Protein AF-A0A661FFA9-F1 (afdb_monomer_lite)

Secondary structure (DSSP, 8-state):
-HHHHHHHHHHHHHGGGSPP------EEEETTTTEEEE--SSHHHHHHHHHHHHTTSTT-------BSS-HHHHHHHHHHT-S-TTEEEEEEEEEEESS-TT-EEEEESS-TTSHHHHHHHHTTEEEEEEEEEETTTEEEEEETT--EEEEEETT--S-------HHHHHHHHHHHHHHHHHHHHHHHHHHTTSB-

Sequence (196 aa):
REKRRMKAETRDELLPKAMLKSDKIWGYVDLKEKVIGVDAAQSTAAERFIRRLSSPFDGLKIRPLQYKQPVHELLTRIFLGDAPDQFALGRECRMQDAADGGSIVRWSNFDLSDSTIRNHVAGGMHLTHLAIEYDNVMGCVLDENGVISKLRFLGMDDDSEEDNDPLARMDAEFVLISGTLRKFLGDTKKLLGGFA

Structure (mmCIF, N/CA/C/O backbone):
data_AF-A0A661FFA9-F1
#
_entry.id   AF-A0A661FFA9-F1
#
loop_
_atom_site.group_PDB
_atom_site.id
_atom_site.type_symbol
_atom_site.label_atom_id
_atom_site.label_alt_id
_atom_site.label_comp_id
_atom_site.label_asym_id
_atom_site.label_entity_id
_atom_site.label_seq_id
_atom_site.pdbx_PDB_ins_code
_atom_site.Cartn_x
_atom_site.Cartn_y
_atom_site.Cartn_z
_atom_site.occupancy
_atom_site.B_iso_or_equiv
_atom_site.auth_seq_id
_atom_site.auth_comp_id
_atom_site.auth_asym_id
_atom_site.auth_atom_id
_atom_site.pdbx_PDB_model_num
ATOM 1 N N . ARG A 1 1 ? -8.652 2.280 45.218 1.00 75.81 1 ARG A N 1
ATOM 2 C CA . ARG A 1 1 ? -10.111 2.388 44.943 1.00 75.81 1 ARG A CA 1
ATOM 3 C C . ARG A 1 1 ? -10.531 3.848 44.800 1.00 75.81 1 ARG A C 1
ATOM 5 O O . ARG A 1 1 ? -11.114 4.188 43.783 1.00 75.81 1 ARG A O 1
ATOM 12 N N . GLU A 1 2 ? -10.115 4.713 45.718 1.00 81.19 2 GLU A N 1
ATOM 13 C CA . GLU A 1 2 ? -10.367 6.162 45.696 1.00 81.19 2 GLU A CA 1
ATOM 14 C C . GLU A 1 2 ? -9.928 6.872 44.399 1.00 81.19 2 GLU A C 1
ATOM 16 O O . GLU A 1 2 ? -10.736 7.534 43.760 1.00 81.19 2 GLU A O 1
ATOM 21 N N . LYS A 1 3 ? -8.713 6.600 43.896 1.00 86.06 3 LYS A N 1
ATOM 22 C CA . LYS A 1 3 ? -8.235 7.118 42.594 1.00 86.06 3 LYS A CA 1
ATOM 23 C C . LYS A 1 3 ? -9.137 6.759 41.401 1.00 86.06 3 LYS A C 1
ATOM 25 O O . LYS A 1 3 ? -9.240 7.529 40.454 1.00 86.06 3 LYS A O 1
ATOM 30 N N . ARG A 1 4 ? -9.780 5.582 41.420 1.00 88.38 4 ARG A N 1
ATOM 31 C CA . ARG A 1 4 ? -10.707 5.170 40.348 1.00 88.38 4 ARG A CA 1
ATOM 32 C C . ARG A 1 4 ? -12.038 5.912 40.450 1.00 88.38 4 ARG A C 1
ATOM 34 O O . ARG A 1 4 ? -12.580 6.261 39.411 1.00 88.38 4 ARG A O 1
ATOM 41 N N . ARG A 1 5 ? -12.519 6.165 41.674 1.00 91.19 5 ARG A N 1
ATOM 42 C CA . ARG A 1 5 ? -13.729 6.957 41.925 1.00 91.19 5 ARG A CA 1
ATOM 43 C C . ARG A 1 5 ? -13.542 8.398 41.449 1.00 91.19 5 ARG A C 1
ATOM 45 O O . ARG A 1 5 ? -14.302 8.829 40.598 1.00 91.19 5 ARG A O 1
ATOM 52 N N . MET A 1 6 ? -12.453 9.052 41.866 1.00 89.81 6 MET A N 1
ATOM 53 C CA . MET A 1 6 ? -12.134 10.418 41.426 1.00 89.81 6 MET A CA 1
ATOM 54 C C . MET A 1 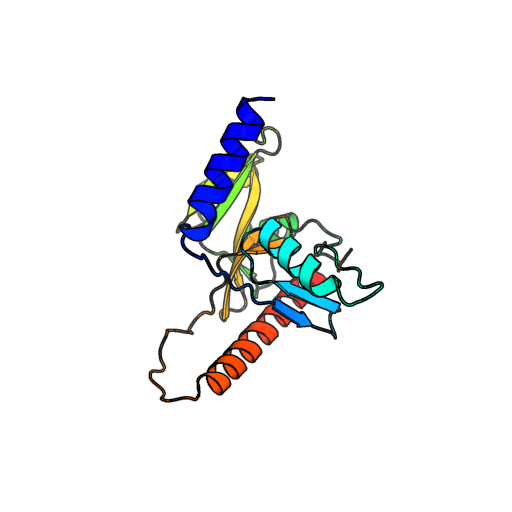6 ? -12.040 10.519 39.898 1.00 89.81 6 MET A C 1
ATOM 56 O O . MET A 1 6 ? -12.605 11.418 39.297 1.00 89.81 6 MET A O 1
ATOM 60 N N . LYS A 1 7 ? -11.397 9.546 39.234 1.00 91.06 7 LYS A N 1
ATOM 61 C CA . LYS A 1 7 ? -11.326 9.525 37.764 1.00 91.06 7 LYS A CA 1
ATOM 62 C C . LYS A 1 7 ? -12.705 9.389 37.098 1.00 91.06 7 LYS A C 1
ATOM 64 O O . LYS A 1 7 ? -12.891 9.930 36.013 1.00 91.06 7 LYS A O 1
ATOM 69 N N . ALA A 1 8 ? -13.632 8.641 37.698 1.00 92.44 8 ALA A N 1
ATOM 70 C CA . ALA A 1 8 ? -14.985 8.480 37.169 1.00 92.44 8 ALA A CA 1
ATOM 71 C C . ALA A 1 8 ? -15.809 9.764 37.350 1.00 92.44 8 ALA A C 1
ATOM 73 O O . ALA A 1 8 ? -16.393 10.227 36.379 1.00 92.44 8 ALA A O 1
ATOM 74 N N . GLU A 1 9 ? -15.757 10.377 38.536 1.00 94.00 9 GLU A N 1
ATOM 75 C CA . GLU A 1 9 ? -16.412 11.660 38.836 1.00 94.00 9 GLU A CA 1
ATOM 76 C C . GLU A 1 9 ? -15.918 12.763 37.887 1.00 94.00 9 GLU A C 1
ATOM 78 O O . GLU A 1 9 ? -16.714 13.381 37.186 1.00 94.00 9 GLU A O 1
ATOM 83 N N . THR A 1 10 ? -14.596 12.919 37.738 1.00 92.81 10 THR A N 1
ATOM 84 C CA . THR A 1 10 ? -14.021 13.887 36.791 1.00 92.81 10 THR A CA 1
ATOM 85 C C . THR A 1 10 ? -14.415 13.592 35.342 1.00 92.81 10 THR A C 1
ATOM 87 O O . THR A 1 10 ? -14.634 14.514 34.561 1.00 92.81 10 THR A O 1
ATOM 90 N N . ARG A 1 11 ? -14.514 12.317 34.941 1.00 92.38 11 ARG A N 1
ATOM 91 C CA . ARG A 1 11 ? -14.975 11.963 33.590 1.00 92.38 11 ARG A CA 1
ATOM 92 C C . ARG A 1 11 ? -16.420 12.405 33.382 1.00 92.38 11 ARG A C 1
ATOM 94 O O . ARG A 1 11 ? -16.704 12.991 32.345 1.00 92.38 11 ARG A O 1
ATOM 101 N N . ASP A 1 12 ? -17.305 12.117 34.328 1.00 94.81 12 ASP A N 1
ATOM 102 C CA . ASP A 1 12 ? -18.734 12.405 34.195 1.00 94.81 12 ASP A CA 1
ATOM 103 C C . ASP A 1 12 ? -19.003 13.924 34.213 1.00 94.81 12 ASP A C 1
ATOM 105 O O . ASP A 1 12 ? -19.866 14.402 33.481 1.00 94.81 12 ASP A O 1
ATOM 109 N N . GLU A 1 13 ? -18.188 14.700 34.938 1.00 94.44 13 GLU A N 1
ATOM 110 C CA . GLU A 1 13 ? -18.210 16.171 34.911 1.00 94.44 13 GLU A CA 1
ATOM 111 C C . GLU A 1 13 ? -17.684 16.781 33.599 1.00 94.44 13 GLU A C 1
ATOM 113 O O . GLU A 1 13 ? -18.183 17.819 33.148 1.00 94.44 13 GLU A O 1
ATOM 118 N N . LEU A 1 14 ? -16.651 16.178 32.995 1.00 94.62 14 LEU A N 1
ATOM 119 C CA . LEU A 1 14 ? -15.989 16.717 31.800 1.00 94.62 14 LEU A CA 1
ATOM 120 C C . LEU A 1 14 ? -16.599 16.224 30.483 1.00 94.62 14 LEU A C 1
ATOM 122 O O . LEU A 1 14 ? -16.549 16.953 29.496 1.00 94.62 14 LEU A O 1
ATOM 126 N N . LEU A 1 15 ? -17.189 15.025 30.446 1.00 92.12 15 LEU A N 1
ATOM 127 C CA . LEU A 1 15 ? -17.773 14.431 29.239 1.00 92.12 15 LEU A CA 1
ATOM 128 C C . LEU A 1 15 ? -18.805 15.333 28.530 1.00 92.12 15 LEU A C 1
ATOM 130 O O . LEU A 1 15 ? -18.672 15.494 27.319 1.00 92.12 15 LEU A O 1
ATOM 134 N N . PRO A 1 16 ? -19.782 15.970 29.211 1.00 92.94 16 PRO A N 1
ATOM 135 C CA . PRO A 1 16 ? -20.739 16.856 28.538 1.00 92.94 16 PRO A CA 1
ATOM 136 C C . PRO A 1 16 ? -20.113 18.163 28.025 1.00 92.94 16 PRO A C 1
ATOM 138 O O . PRO A 1 16 ? -20.709 18.836 27.190 1.00 92.94 16 PRO A O 1
ATOM 141 N N . LYS A 1 17 ? -18.922 18.535 28.514 1.00 93.75 17 LYS A N 1
ATOM 142 C CA . LYS A 1 17 ? -18.171 19.729 28.085 1.00 93.75 17 LYS A CA 1
ATOM 143 C C . LYS A 1 17 ? -17.152 19.415 26.987 1.00 93.75 17 LYS A C 1
ATOM 145 O O . LYS A 1 17 ? -16.522 20.328 26.457 1.00 93.75 17 LYS A O 1
ATOM 150 N N . ALA A 1 18 ? -16.941 18.136 26.679 1.00 92.81 18 ALA A N 1
ATOM 151 C CA . ALA A 1 18 ? -15.973 17.715 25.685 1.00 92.81 18 ALA A CA 1
ATOM 152 C C . ALA A 1 18 ? -16.472 18.060 24.278 1.00 92.81 18 ALA A C 1
ATOM 154 O O . ALA A 1 18 ? -17.618 17.791 23.920 1.00 92.81 18 ALA A O 1
ATOM 155 N N . MET A 1 19 ? -15.590 18.630 23.460 1.00 92.44 19 MET A N 1
ATOM 156 C CA . MET A 1 19 ? -15.898 18.884 22.057 1.00 92.44 19 MET A CA 1
ATOM 157 C C . MET A 1 19 ? -16.041 17.562 21.300 1.00 92.44 19 MET A C 1
ATOM 159 O O . MET A 1 19 ? -15.241 16.638 21.471 1.00 92.44 19 MET A O 1
ATOM 163 N N . LEU A 1 20 ? -17.047 17.487 20.429 1.00 91.31 20 LEU A N 1
ATOM 164 C CA . LEU A 1 20 ? -17.232 16.344 19.546 1.00 91.31 20 LEU A CA 1
ATOM 165 C C . LEU A 1 20 ? -16.167 16.363 18.446 1.00 91.31 20 LEU A C 1
ATOM 167 O O . LEU A 1 20 ? -15.988 17.362 17.753 1.00 91.31 20 LEU A O 1
ATOM 171 N N . LYS A 1 21 ? -15.494 15.227 18.257 1.00 88.25 21 LYS A N 1
ATOM 172 C CA . LYS A 1 21 ? -14.654 14.964 17.089 1.00 88.25 21 LYS A CA 1
ATOM 173 C C . LYS A 1 21 ? -15.363 13.931 16.222 1.00 88.25 21 LYS A C 1
ATOM 175 O O . LYS A 1 21 ? -15.510 12.787 16.643 1.00 88.25 21 LYS A O 1
ATOM 180 N N . SER A 1 22 ? -15.795 14.342 15.034 1.00 88.31 22 SER A N 1
ATOM 181 C CA . SER A 1 22 ? -16.307 13.422 14.018 1.00 88.31 22 SER A CA 1
ATOM 182 C C . SER A 1 22 ? -15.169 12.996 13.101 1.00 88.31 22 SER A C 1
ATOM 184 O O . SER A 1 22 ? -14.344 13.820 12.710 1.00 88.31 22 SER A O 1
ATOM 186 N N . ASP A 1 23 ? -15.134 11.719 12.745 1.00 86.62 23 ASP A N 1
ATOM 187 C CA . ASP A 1 23 ? -14.269 11.190 11.703 1.00 86.62 23 ASP A CA 1
ATOM 188 C C . ASP A 1 23 ? -15.097 10.432 10.662 1.00 86.62 23 ASP A C 1
ATOM 190 O O . ASP A 1 23 ? -16.177 9.913 10.944 1.00 86.62 23 ASP A O 1
ATOM 194 N N . LYS A 1 24 ? -14.609 10.423 9.423 1.00 90.44 24 LYS A N 1
ATOM 195 C CA . LYS A 1 24 ? -15.202 9.684 8.312 1.00 90.44 24 LYS A CA 1
ATOM 196 C C . LYS A 1 24 ? -14.112 8.810 7.713 1.00 90.44 24 LYS A C 1
ATOM 198 O O . LYS A 1 24 ? -13.009 9.288 7.481 1.00 90.44 24 LYS A O 1
ATOM 203 N N . ILE A 1 25 ? -14.423 7.536 7.514 1.00 93.19 25 ILE A N 1
ATOM 204 C CA . ILE A 1 25 ? -13.559 6.579 6.823 1.00 93.19 25 ILE A CA 1
ATOM 205 C C . ILE A 1 25 ? -14.350 6.090 5.624 1.00 93.19 25 ILE A C 1
ATOM 207 O O . ILE A 1 25 ? -15.463 5.582 5.791 1.00 93.19 25 ILE A O 1
ATOM 211 N N . TRP A 1 26 ? -13.786 6.264 4.437 1.00 92.81 26 TRP A N 1
ATOM 212 C CA . TRP A 1 26 ? -14.360 5.727 3.217 1.00 92.81 26 TRP A CA 1
ATOM 213 C C . TRP A 1 26 ? -13.884 4.298 2.992 1.00 92.81 26 TRP A C 1
ATOM 215 O O . TRP A 1 26 ? -12.829 3.874 3.463 1.00 92.81 26 TRP A O 1
ATOM 225 N N . GLY A 1 27 ? -14.678 3.538 2.257 1.00 93.81 27 GLY A N 1
ATOM 226 C CA . GLY A 1 27 ? -14.285 2.222 1.803 1.00 93.81 27 GLY A CA 1
ATOM 227 C C . GLY A 1 27 ? -15.131 1.809 0.617 1.00 93.81 27 GLY A C 1
ATOM 228 O O . GLY A 1 27 ? -16.248 2.295 0.442 1.00 93.81 27 GLY A O 1
ATOM 229 N N . TYR A 1 28 ? -14.588 0.915 -0.194 1.00 93.88 28 TYR A N 1
ATOM 230 C CA . TYR A 1 28 ? -15.277 0.368 -1.350 1.00 93.88 28 TYR A CA 1
ATOM 231 C C . TYR A 1 28 ? -15.076 -1.137 -1.417 1.00 93.88 28 TYR A C 1
ATOM 233 O O . TYR A 1 28 ? -14.064 -1.667 -0.959 1.00 93.88 28 TYR A O 1
ATOM 241 N N . VAL A 1 29 ? -16.049 -1.828 -2.000 1.00 93.38 29 VAL A N 1
ATOM 242 C CA . VAL A 1 29 ? -16.006 -3.278 -2.168 1.00 93.38 29 VAL A CA 1
ATOM 243 C C . VAL A 1 29 ? -15.927 -3.595 -3.648 1.00 93.38 29 VAL A C 1
ATOM 245 O O . VAL A 1 29 ? -16.798 -3.213 -4.427 1.00 93.38 29 VAL A O 1
ATOM 248 N N . ASP A 1 30 ? -14.901 -4.346 -4.022 1.00 93.88 30 ASP A N 1
ATOM 249 C CA . ASP A 1 30 ? -14.824 -4.984 -5.321 1.00 93.88 30 ASP A CA 1
ATOM 250 C C . ASP A 1 30 ? -15.287 -6.436 -5.191 1.00 93.88 30 ASP A C 1
ATOM 252 O O . ASP A 1 30 ? -14.538 -7.322 -4.773 1.00 93.88 30 ASP A O 1
ATOM 256 N N . LEU A 1 31 ? -16.543 -6.689 -5.556 1.00 90.88 31 LEU A N 1
ATOM 257 C CA . LEU A 1 31 ? -17.135 -8.025 -5.486 1.00 90.88 31 LEU A CA 1
ATOM 258 C C . LEU A 1 31 ? -16.476 -9.020 -6.448 1.00 90.88 31 LEU A C 1
ATOM 260 O O . LEU A 1 31 ? -16.449 -10.217 -6.159 1.00 90.88 31 LEU A O 1
ATOM 264 N N . LYS A 1 32 ? -15.943 -8.542 -7.579 1.00 89.81 32 LYS A N 1
ATOM 265 C CA . LYS A 1 32 ? -15.321 -9.400 -8.592 1.00 89.81 32 LYS A CA 1
ATOM 266 C C . LYS A 1 32 ? -13.980 -9.925 -8.094 1.00 89.81 32 LYS A C 1
ATOM 268 O O . LYS A 1 32 ? -13.716 -11.120 -8.193 1.00 89.81 32 LYS A O 1
ATOM 273 N N . GLU A 1 33 ? -13.172 -9.044 -7.514 1.00 89.19 33 GLU A N 1
ATOM 274 C CA . GLU A 1 33 ? -11.877 -9.411 -6.931 1.00 89.19 33 GLU A CA 1
ATOM 275 C C . GLU A 1 33 ? -11.984 -9.917 -5.482 1.00 89.19 33 GLU A C 1
ATOM 277 O O . GLU A 1 33 ? -11.013 -10.456 -4.953 1.00 89.19 33 GLU A O 1
ATOM 282 N N . LYS A 1 34 ? -13.166 -9.802 -4.856 1.00 92.44 34 LYS A N 1
ATOM 283 C CA . LYS A 1 34 ? -13.433 -10.135 -3.445 1.00 92.44 34 LYS A CA 1
ATOM 284 C C . LYS A 1 34 ? -12.512 -9.390 -2.479 1.00 92.44 34 LYS A C 1
ATOM 286 O O . LYS A 1 34 ? -12.050 -9.951 -1.486 1.00 92.44 34 LYS A O 1
ATOM 291 N N . VAL A 1 35 ? -12.258 -8.120 -2.773 1.00 94.19 35 VAL A N 1
ATOM 292 C CA . VAL A 1 35 ? -11.420 -7.244 -1.953 1.00 94.19 35 VAL A CA 1
ATOM 293 C C . VAL A 1 35 ? -12.212 -6.045 -1.466 1.00 94.19 35 VAL A C 1
ATOM 295 O O . VAL A 1 35 ? -13.176 -5.606 -2.093 1.00 94.19 35 VAL A O 1
ATOM 298 N N . ILE A 1 36 ? -11.783 -5.517 -0.326 1.00 94.81 36 ILE A N 1
ATOM 299 C CA . ILE A 1 36 ? -12.296 -4.278 0.235 1.00 94.81 36 ILE A CA 1
ATOM 300 C C . ILE A 1 36 ? -11.150 -3.277 0.335 1.00 94.81 36 ILE A C 1
ATOM 302 O O . ILE A 1 36 ? -10.121 -3.563 0.946 1.00 94.81 36 ILE A O 1
ATOM 306 N N . GLY A 1 37 ? -11.325 -2.116 -0.287 1.00 94.56 37 GLY A N 1
ATOM 307 C CA . GLY A 1 37 ? -10.460 -0.964 -0.079 1.00 94.56 37 GLY A CA 1
ATOM 308 C C . GLY A 1 37 ? -10.980 -0.157 1.102 1.00 94.56 37 GLY A C 1
ATOM 309 O O . GLY A 1 37 ? -12.176 0.124 1.172 1.00 94.56 37 GLY A O 1
ATOM 310 N N . VAL A 1 38 ? -10.101 0.209 2.030 1.00 95.50 38 VAL A N 1
ATOM 311 C CA . VAL A 1 38 ? -10.435 1.075 3.166 1.00 95.50 38 VAL A CA 1
ATOM 312 C C . VAL A 1 38 ? -9.487 2.262 3.144 1.00 95.50 38 VAL A C 1
ATOM 314 O O . VAL A 1 38 ? -8.274 2.081 3.218 1.00 95.50 38 VAL A O 1
ATOM 317 N N . ASP A 1 39 ? -10.045 3.463 3.043 1.00 93.81 39 ASP A N 1
ATOM 318 C CA . ASP A 1 39 ? -9.295 4.715 3.055 1.00 93.81 39 ASP A CA 1
ATOM 319 C C . ASP A 1 39 ? -8.897 5.063 4.493 1.00 93.81 39 ASP A C 1
ATOM 321 O O . ASP A 1 39 ? -9.564 5.811 5.214 1.00 93.81 39 ASP A O 1
ATOM 325 N N . ALA A 1 40 ? -7.841 4.402 4.959 1.00 91.62 40 ALA A N 1
ATOM 326 C CA . ALA A 1 40 ? -7.316 4.566 6.298 1.00 91.62 40 ALA A CA 1
ATOM 327 C C . ALA A 1 40 ? -5.790 4.470 6.291 1.00 91.62 40 ALA A C 1
ATOM 329 O O . ALA A 1 40 ? -5.215 3.432 5.982 1.00 91.62 40 ALA A O 1
ATOM 330 N N . ALA A 1 41 ? -5.132 5.533 6.752 1.00 76.81 41 ALA A N 1
ATOM 331 C CA . ALA A 1 41 ? -3.676 5.570 6.891 1.00 76.81 41 ALA A CA 1
ATOM 332 C C . ALA A 1 41 ? -3.136 4.696 8.041 1.00 76.81 41 ALA A C 1
ATOM 334 O O . ALA A 1 41 ? -1.925 4.570 8.195 1.00 76.81 41 ALA A O 1
ATOM 335 N N . GLN A 1 42 ? -4.004 4.160 8.906 1.00 86.31 42 GLN A N 1
ATOM 336 C CA . GLN A 1 42 ? -3.632 3.390 10.097 1.00 86.31 42 GLN A CA 1
ATOM 337 C C . GLN A 1 42 ? -4.466 2.112 10.185 1.00 86.31 42 GLN A C 1
ATOM 339 O O . GLN A 1 42 ? -5.688 2.147 10.012 1.00 86.31 42 GLN A O 1
ATOM 344 N N . SER A 1 43 ? -3.826 1.000 10.549 1.00 88.88 43 SER A N 1
ATOM 345 C CA . SER A 1 43 ? -4.480 -0.310 10.680 1.00 88.88 43 SER A CA 1
ATOM 346 C C . SER A 1 43 ? -5.642 -0.293 11.673 1.00 88.88 43 SER A C 1
ATOM 348 O O . SER A 1 43 ? -6.707 -0.829 11.388 1.00 88.88 43 SER A O 1
ATOM 350 N N . THR A 1 44 ? -5.496 0.407 12.798 1.00 92.00 44 THR A N 1
ATOM 351 C CA . THR A 1 44 ? -6.540 0.519 13.832 1.00 92.00 44 THR A CA 1
ATOM 352 C C . THR A 1 44 ? -7.820 1.188 13.319 1.00 92.00 44 THR A C 1
ATOM 354 O O . THR A 1 44 ? -8.929 0.813 13.711 1.00 92.00 44 THR A O 1
ATOM 357 N N . ALA A 1 45 ? -7.692 2.163 12.416 1.00 92.06 45 ALA A N 1
ATOM 358 C CA . ALA A 1 45 ? -8.825 2.811 11.767 1.00 92.06 45 ALA A CA 1
ATOM 359 C C . ALA A 1 45 ? -9.508 1.858 10.772 1.00 92.06 45 ALA A C 1
ATOM 361 O O . ALA A 1 45 ? -10.739 1.756 10.780 1.00 92.06 45 ALA A O 1
ATOM 362 N N . ALA A 1 46 ? -8.721 1.102 9.999 1.00 93.25 46 ALA A N 1
ATOM 363 C CA . ALA A 1 46 ? -9.238 0.074 9.101 1.00 93.25 46 ALA A CA 1
ATOM 364 C C . ALA A 1 46 ? -9.967 -1.045 9.867 1.00 93.25 46 ALA A C 1
ATOM 366 O O . ALA A 1 46 ? -11.101 -1.382 9.541 1.00 93.25 46 ALA A O 1
ATOM 367 N N . GLU A 1 47 ? -9.391 -1.558 10.955 1.00 92.94 47 GLU A N 1
ATOM 368 C CA . GLU A 1 47 ? -10.020 -2.560 11.825 1.00 92.94 47 GLU A CA 1
ATOM 369 C C . GLU A 1 47 ? -11.348 -2.067 12.405 1.00 92.94 47 GLU A C 1
ATOM 371 O O . GLU A 1 47 ? -12.338 -2.803 12.438 1.00 92.94 47 GLU A O 1
ATOM 376 N N . ARG A 1 48 ? -11.406 -0.799 12.836 1.00 93.19 48 ARG A N 1
ATOM 377 C CA . ARG A 1 48 ? -12.648 -0.186 13.324 1.00 93.19 48 ARG A CA 1
ATOM 378 C C . ARG A 1 48 ? -13.718 -0.158 12.235 1.00 93.19 48 ARG A C 1
ATOM 380 O O . ARG A 1 48 ? -14.874 -0.459 12.543 1.00 93.19 48 ARG A O 1
ATOM 387 N N . PHE A 1 49 ? -13.343 0.191 11.004 1.00 94.25 49 PHE A N 1
ATOM 388 C CA . PHE A 1 49 ? -14.237 0.180 9.847 1.00 94.25 49 PHE A CA 1
ATOM 389 C C . PHE A 1 49 ? -14.750 -1.239 9.566 1.00 94.25 49 PHE A C 1
ATOM 391 O O . PHE A 1 49 ? -15.959 -1.458 9.566 1.00 94.25 49 PHE A O 1
ATOM 398 N N . ILE A 1 50 ? -13.853 -2.225 9.458 1.00 93.94 50 ILE A N 1
ATOM 399 C CA . ILE A 1 50 ? -14.204 -3.632 9.209 1.00 93.94 50 ILE A CA 1
ATOM 400 C C . ILE A 1 50 ? -15.107 -4.202 10.304 1.00 93.94 50 ILE A C 1
ATOM 402 O O . ILE A 1 50 ? -16.091 -4.877 10.002 1.00 93.94 50 ILE A O 1
ATOM 406 N N . ARG A 1 51 ? -14.831 -3.907 11.579 1.00 92.75 51 ARG A N 1
ATOM 407 C CA . ARG A 1 51 ? -15.664 -4.359 12.703 1.00 92.75 51 ARG A CA 1
ATOM 408 C C . ARG A 1 51 ? -17.085 -3.808 12.618 1.00 92.75 51 ARG A C 1
ATOM 410 O O . ARG A 1 51 ? -18.036 -4.526 12.908 1.00 92.75 51 ARG A O 1
ATOM 417 N N . ARG A 1 52 ? -17.238 -2.533 12.247 1.00 92.62 52 ARG A N 1
ATOM 418 C CA . ARG A 1 52 ? -18.559 -1.916 12.058 1.00 92.62 52 ARG A CA 1
ATOM 419 C C . ARG A 1 52 ? -19.271 -2.498 10.844 1.00 92.62 52 ARG A C 1
ATOM 421 O O . ARG A 1 52 ? -20.442 -2.837 10.964 1.00 92.62 52 ARG A O 1
ATOM 428 N N . LEU A 1 53 ? -18.550 -2.669 9.737 1.00 92.50 53 LEU A N 1
ATOM 429 C CA . LEU A 1 53 ? -19.079 -3.254 8.510 1.00 92.50 53 LEU A CA 1
ATOM 430 C C . LEU A 1 53 ? -19.551 -4.694 8.714 1.00 92.50 53 LEU A C 1
ATOM 432 O O . LEU A 1 53 ? -20.579 -5.059 8.170 1.00 92.50 53 LEU A O 1
ATOM 436 N N . SER A 1 54 ? -18.826 -5.495 9.500 1.00 91.81 54 SER A N 1
ATOM 437 C CA . SER A 1 54 ? -19.118 -6.924 9.688 1.00 91.81 54 SER A CA 1
ATOM 438 C C . SER A 1 54 ? -20.194 -7.198 10.742 1.00 91.81 54 SER A C 1
ATOM 440 O O . SER A 1 54 ? -20.770 -8.275 10.747 1.00 91.81 54 SER A O 1
ATOM 442 N N . SER A 1 55 ? -20.495 -6.238 11.624 1.00 91.88 55 SER A N 1
ATOM 443 C CA . SER A 1 55 ? -21.472 -6.412 12.710 1.00 91.88 55 SER A CA 1
ATOM 444 C C . SER A 1 55 ? -22.877 -6.871 12.276 1.00 91.88 55 SER A C 1
ATOM 446 O O . SER A 1 55 ? -23.472 -7.621 13.045 1.00 91.88 55 SER A O 1
ATOM 448 N N . PRO A 1 56 ? -23.449 -6.423 11.139 1.00 92.81 56 PRO A N 1
ATOM 449 C CA . PRO A 1 56 ? -24.754 -6.900 10.677 1.00 92.81 56 PRO A CA 1
ATOM 450 C C . PRO A 1 56 ? -24.700 -8.186 9.834 1.00 92.81 56 PRO A C 1
ATOM 452 O O . PRO A 1 56 ? -25.758 -8.714 9.502 1.00 92.81 56 PRO A O 1
ATOM 455 N N . PHE A 1 57 ? -23.516 -8.679 9.449 1.00 90.56 57 PHE A N 1
ATOM 456 C CA . PHE A 1 57 ? -23.380 -9.824 8.543 1.00 90.56 57 PHE A CA 1
ATOM 457 C C . PHE A 1 57 ? -22.798 -11.040 9.264 1.00 90.56 57 PHE A C 1
ATOM 459 O O . PHE A 1 57 ? -21.587 -11.135 9.484 1.00 90.56 57 PHE A O 1
ATOM 466 N N . ASP A 1 58 ? -23.651 -12.017 9.559 1.00 87.06 58 ASP A N 1
ATOM 467 C CA . ASP A 1 58 ? -23.202 -13.292 10.110 1.00 87.06 58 ASP A CA 1
ATOM 468 C C . ASP A 1 58 ? -22.306 -14.035 9.105 1.00 87.06 58 ASP A C 1
ATOM 470 O O . ASP A 1 58 ? -22.673 -14.283 7.957 1.00 87.06 58 ASP A O 1
ATOM 474 N N . GLY A 1 59 ? -21.096 -14.394 9.541 1.00 84.44 59 GLY A N 1
ATOM 475 C CA . GLY A 1 59 ? -20.149 -15.187 8.749 1.00 84.44 59 GLY A CA 1
ATOM 476 C C . GLY A 1 59 ? -19.255 -14.403 7.780 1.00 84.44 59 GLY A C 1
ATOM 477 O O . GLY A 1 59 ? -18.402 -15.019 7.136 1.00 84.44 59 GLY A O 1
ATOM 478 N N . LEU A 1 60 ? -19.372 -13.071 7.699 1.00 89.44 60 LEU A N 1
ATOM 479 C CA . LEU A 1 60 ? -18.460 -12.256 6.893 1.00 89.44 60 LEU A CA 1
ATOM 480 C C . LEU A 1 60 ? -17.051 -12.263 7.508 1.00 89.44 60 LEU A C 1
ATOM 482 O O . LEU A 1 60 ? -16.814 -11.709 8.580 1.00 89.44 60 LEU A O 1
ATOM 486 N N . LYS A 1 61 ? -16.099 -12.897 6.815 1.00 89.25 61 LYS A N 1
ATOM 487 C CA . LYS A 1 61 ? -14.688 -12.951 7.218 1.00 89.25 61 LYS A CA 1
ATOM 488 C C . LYS A 1 61 ? -13.854 -12.076 6.298 1.00 89.25 61 LYS A C 1
ATOM 490 O O . LYS A 1 61 ? -13.621 -12.429 5.146 1.00 89.25 61 LYS A O 1
ATOM 495 N N . ILE A 1 62 ? -13.377 -10.960 6.833 1.00 92.25 62 ILE A N 1
ATOM 496 C CA . ILE A 1 62 ? -12.439 -10.068 6.154 1.00 92.25 62 ILE A CA 1
ATOM 497 C C . ILE A 1 62 ? -11.091 -10.195 6.858 1.00 92.25 62 ILE A C 1
ATOM 499 O O . ILE A 1 62 ? -11.016 -10.113 8.084 1.00 92.25 62 ILE A O 1
ATOM 503 N N . ARG A 1 63 ? -10.033 -10.412 6.079 1.00 91.25 63 ARG A N 1
ATOM 504 C CA . ARG A 1 63 ? -8.648 -10.475 6.555 1.00 91.25 63 ARG A CA 1
ATOM 505 C C . ARG A 1 63 ? -7.788 -9.480 5.775 1.00 91.25 63 ARG A C 1
ATOM 507 O O . ARG A 1 63 ? -8.140 -9.187 4.630 1.00 91.25 63 ARG A O 1
ATOM 514 N N . PRO A 1 64 ? -6.686 -8.977 6.359 1.00 91.69 64 PRO A N 1
ATOM 515 C CA . PRO A 1 64 ? -5.711 -8.190 5.617 1.00 91.69 64 PRO A CA 1
ATOM 516 C C . PRO A 1 64 ? -5.262 -8.927 4.356 1.00 91.69 64 PRO A C 1
ATOM 518 O O . PRO A 1 64 ? -5.104 -10.151 4.367 1.00 91.69 64 PRO A O 1
ATOM 521 N N . LEU A 1 65 ? -5.084 -8.175 3.275 1.00 92.56 65 LEU A N 1
ATOM 522 C CA . LEU A 1 65 ? -4.620 -8.729 2.016 1.00 92.56 65 LEU A CA 1
ATOM 523 C C . LEU A 1 65 ? -3.176 -9.212 2.176 1.00 92.56 65 LEU A C 1
ATOM 525 O O . LEU A 1 65 ? -2.330 -8.485 2.685 1.00 92.56 65 LEU A O 1
ATOM 529 N N . GLN A 1 66 ? -2.906 -10.432 1.728 1.00 94.06 66 GLN A N 1
ATOM 530 C CA . GLN A 1 66 ? -1.566 -11.003 1.692 1.00 94.06 66 GLN A CA 1
ATOM 531 C C . GLN A 1 66 ? -1.314 -11.588 0.310 1.00 94.06 66 GLN A C 1
ATOM 533 O O . GLN A 1 66 ? -2.229 -12.109 -0.334 1.00 94.06 66 GLN A O 1
ATOM 538 N N . TYR A 1 67 ? -0.068 -11.505 -0.131 1.00 96.19 67 TYR A N 1
ATOM 539 C CA . TYR A 1 67 ? 0.386 -12.090 -1.383 1.00 96.19 67 TYR A CA 1
ATOM 540 C C . TYR A 1 67 ? 1.159 -13.376 -1.112 1.00 96.19 67 TYR A C 1
ATOM 542 O O . TYR A 1 67 ? 1.652 -13.590 -0.004 1.00 96.19 67 TYR A O 1
ATOM 550 N N . LYS A 1 68 ? 1.259 -14.250 -2.117 1.00 96.81 68 LYS A N 1
ATOM 551 C CA . LYS A 1 68 ? 2.040 -15.486 -1.977 1.00 96.81 68 LYS A CA 1
ATOM 552 C C . LYS A 1 68 ? 3.538 -15.219 -1.909 1.00 96.81 68 LYS A C 1
ATOM 554 O O . LYS A 1 68 ? 4.238 -15.933 -1.199 1.00 96.81 68 LYS A O 1
ATOM 559 N N . GLN A 1 69 ? 4.012 -14.223 -2.652 1.00 96.88 69 GLN A N 1
ATOM 560 C CA . GLN A 1 69 ? 5.388 -13.745 -2.577 1.00 96.88 69 GLN A CA 1
ATOM 561 C C . GLN A 1 69 ? 5.475 -12.480 -1.717 1.00 96.88 69 GLN A C 1
ATOM 563 O O . GLN A 1 69 ? 4.530 -11.683 -1.703 1.00 96.88 69 GLN A O 1
ATOM 568 N N . PRO A 1 70 ? 6.597 -12.267 -1.012 1.00 95.94 70 PRO A N 1
ATOM 569 C CA . PRO A 1 70 ? 6.814 -11.053 -0.240 1.00 95.94 70 PRO A CA 1
ATOM 570 C C . PRO A 1 70 ? 6.783 -9.797 -1.121 1.00 95.94 70 PRO A C 1
ATOM 572 O O . PRO A 1 70 ? 7.461 -9.723 -2.143 1.00 95.94 70 PRO A O 1
ATOM 575 N N . VAL A 1 71 ? 6.048 -8.763 -0.698 1.00 96.94 71 VAL A N 1
ATOM 576 C CA . VAL A 1 71 ? 5.926 -7.498 -1.456 1.00 96.94 71 VAL A CA 1
ATOM 577 C C . VAL A 1 71 ? 7.284 -6.824 -1.647 1.00 96.94 71 VAL A C 1
ATOM 579 O O . VAL A 1 71 ? 7.530 -6.181 -2.664 1.00 96.94 71 VAL A O 1
ATOM 582 N N . HIS A 1 72 ? 8.193 -7.008 -0.697 1.00 94.62 72 HIS A N 1
ATOM 583 C CA . HIS A 1 72 ? 9.519 -6.417 -0.742 1.00 94.62 72 HIS A CA 1
ATOM 584 C C . HIS A 1 72 ? 10.369 -6.850 -1.951 1.00 94.62 72 HIS A C 1
ATOM 586 O O . HIS A 1 72 ? 11.221 -6.086 -2.415 1.00 94.62 72 HIS A O 1
ATOM 592 N N . GLU A 1 73 ? 10.114 -8.041 -2.505 1.00 94.88 73 GLU A N 1
ATOM 593 C CA . GLU A 1 73 ? 10.760 -8.504 -3.736 1.00 94.88 73 GLU A CA 1
ATOM 594 C C . GLU A 1 73 ? 10.352 -7.609 -4.913 1.00 94.88 73 GLU A C 1
ATOM 596 O O . GLU A 1 73 ? 11.197 -7.197 -5.708 1.00 94.88 73 GLU A O 1
ATOM 601 N N . LEU A 1 74 ? 9.070 -7.229 -4.991 1.00 97.00 74 LEU A N 1
ATOM 602 C CA . LEU A 1 74 ? 8.584 -6.269 -5.981 1.00 97.00 74 LEU A CA 1
ATOM 603 C C . LEU A 1 74 ? 9.194 -4.881 -5.758 1.00 97.00 74 LEU A C 1
ATOM 605 O O . LEU A 1 74 ? 9.631 -4.267 -6.728 1.00 97.00 74 LEU A O 1
ATOM 609 N N . LEU A 1 75 ? 9.285 -4.407 -4.509 1.00 97.56 75 LEU A N 1
ATOM 610 C CA . LEU A 1 75 ? 9.931 -3.119 -4.209 1.00 97.56 75 LEU A CA 1
ATOM 611 C C . LEU A 1 75 ? 11.380 -3.105 -4.712 1.00 97.56 75 LEU A C 1
ATOM 613 O O . LEU A 1 75 ? 11.803 -2.163 -5.377 1.00 97.56 75 LEU A O 1
ATOM 617 N N . THR A 1 76 ? 12.121 -4.182 -4.453 1.00 95.62 76 THR A N 1
ATOM 618 C CA . THR A 1 76 ? 13.512 -4.332 -4.895 1.00 95.62 76 THR A CA 1
ATOM 619 C C . THR A 1 76 ? 13.621 -4.344 -6.415 1.00 95.62 76 THR A C 1
ATOM 621 O O . THR A 1 76 ? 14.457 -3.636 -6.969 1.00 95.62 76 THR A O 1
ATOM 624 N N . ARG A 1 77 ? 12.741 -5.075 -7.109 1.00 96.00 77 ARG A N 1
ATOM 625 C CA . ARG A 1 77 ? 12.709 -5.088 -8.578 1.00 96.00 77 ARG A CA 1
ATOM 626 C C . ARG A 1 77 ? 12.452 -3.703 -9.166 1.00 96.00 77 ARG A C 1
ATOM 628 O O . ARG A 1 77 ? 13.157 -3.308 -10.087 1.00 96.00 77 ARG A O 1
ATOM 635 N N . ILE A 1 78 ? 11.492 -2.952 -8.624 1.00 96.94 78 ILE A N 1
ATOM 636 C CA . ILE A 1 78 ? 11.203 -1.581 -9.081 1.00 96.94 78 ILE A CA 1
ATOM 637 C C . ILE A 1 78 ? 12.415 -0.678 -8.838 1.00 96.94 78 ILE A C 1
ATOM 639 O O . ILE A 1 78 ? 12.827 0.063 -9.725 1.00 96.94 78 ILE A O 1
ATOM 643 N N . PHE A 1 79 ? 13.019 -0.773 -7.655 1.00 96.38 79 PHE A N 1
ATOM 644 C CA . PHE A 1 79 ? 14.183 0.024 -7.282 1.00 96.38 79 PHE A CA 1
ATOM 645 C C . PHE A 1 79 ? 15.411 -0.243 -8.168 1.00 96.38 79 PHE A C 1
ATOM 647 O O . PHE A 1 79 ? 16.135 0.688 -8.522 1.00 96.38 79 PHE A O 1
ATOM 654 N N . LEU A 1 80 ? 15.641 -1.500 -8.558 1.00 93.69 80 LEU A N 1
ATOM 655 C CA . LEU A 1 80 ? 16.759 -1.873 -9.428 1.00 93.69 80 LEU A CA 1
ATOM 656 C C . LEU A 1 80 ? 16.499 -1.576 -10.911 1.00 93.69 80 LEU A C 1
ATOM 658 O O . LEU A 1 80 ? 17.466 -1.314 -11.631 1.00 93.69 80 LEU A O 1
ATOM 662 N N . GLY A 1 81 ? 15.231 -1.505 -11.328 1.00 93.38 81 GLY A N 1
ATOM 663 C CA . GLY A 1 81 ? 14.815 -1.302 -12.721 1.00 93.38 81 GLY A CA 1
ATOM 664 C C . GLY A 1 81 ? 14.409 -2.589 -13.451 1.00 93.38 81 GLY A C 1
ATOM 665 O O . GLY A 1 81 ? 14.344 -2.591 -14.673 1.00 93.38 81 GLY A O 1
ATOM 666 N N . ASP A 1 82 ? 14.119 -3.667 -12.714 1.00 94.19 82 ASP A N 1
ATOM 667 C CA . ASP A 1 82 ? 13.749 -5.000 -13.229 1.00 94.19 82 ASP A CA 1
ATOM 668 C C . ASP A 1 82 ? 12.230 -5.286 -13.134 1.00 94.19 82 ASP A C 1
ATOM 670 O O . ASP A 1 82 ? 11.755 -6.432 -13.244 1.00 94.19 82 ASP A O 1
ATOM 674 N N . ALA A 1 83 ? 11.440 -4.258 -12.825 1.00 92.94 83 ALA A N 1
ATOM 675 C CA . ALA A 1 83 ? 9.984 -4.327 -12.812 1.00 92.94 83 ALA A CA 1
ATOM 676 C C . ALA A 1 83 ? 9.403 -4.020 -14.205 1.00 92.94 83 ALA A C 1
ATOM 678 O O . ALA A 1 83 ? 10.074 -3.397 -15.022 1.00 92.94 83 ALA A O 1
ATOM 679 N N . PRO A 1 84 ? 8.165 -4.458 -14.495 1.00 94.75 84 PRO A N 1
ATOM 680 C CA . PRO A 1 84 ? 7.473 -4.057 -15.718 1.00 94.75 84 PRO A CA 1
ATOM 681 C C . PRO A 1 84 ? 7.339 -2.534 -15.849 1.00 94.75 84 PRO A C 1
ATOM 683 O O . PRO A 1 84 ? 7.170 -1.857 -14.836 1.00 94.75 84 PRO A O 1
ATOM 686 N N . ASP A 1 85 ? 7.314 -2.031 -17.086 1.00 92.81 85 ASP A N 1
ATOM 687 C CA . ASP A 1 85 ? 7.319 -0.595 -17.424 1.00 92.81 85 ASP A CA 1
ATOM 688 C C . ASP A 1 85 ? 6.224 0.225 -16.731 1.00 92.81 85 ASP A C 1
ATOM 690 O O . ASP A 1 85 ? 6.406 1.412 -16.470 1.00 92.81 85 ASP A O 1
ATOM 694 N N . GLN A 1 86 ? 5.086 -0.393 -16.398 1.00 95.81 86 GLN A N 1
ATOM 695 C CA . GLN A 1 86 ? 4.023 0.302 -15.680 1.00 95.81 86 GLN A CA 1
ATOM 696 C C . GLN A 1 86 ? 4.357 0.602 -14.210 1.00 95.81 86 GLN A C 1
ATOM 698 O O . GLN A 1 86 ? 3.576 1.290 -13.569 1.00 95.81 86 GLN A O 1
ATOM 703 N N . PHE A 1 87 ? 5.464 0.102 -13.654 1.00 97.50 87 PHE A N 1
ATOM 704 C CA . PHE A 1 87 ? 5.937 0.423 -12.305 1.00 97.50 87 PHE A CA 1
ATOM 705 C C . PHE A 1 87 ? 7.242 1.220 -12.382 1.00 97.50 87 PHE A C 1
ATOM 707 O O . PHE A 1 87 ? 8.333 0.651 -12.404 1.00 97.50 87 PHE A O 1
ATOM 714 N N . ALA A 1 88 ? 7.132 2.544 -12.378 1.00 96.69 88 ALA A N 1
ATOM 715 C CA . ALA A 1 88 ? 8.275 3.442 -12.371 1.00 96.69 88 ALA A CA 1
ATOM 716 C C . ALA A 1 88 ? 8.723 3.794 -10.942 1.00 96.69 88 ALA A C 1
ATOM 718 O O . ALA A 1 88 ? 7.930 3.856 -9.995 1.00 96.69 88 ALA A O 1
ATOM 719 N N . LEU A 1 89 ? 10.027 4.031 -10.799 1.00 97.06 89 LEU A N 1
ATOM 720 C CA . LEU A 1 89 ? 10.665 4.409 -9.543 1.00 97.06 89 LEU A CA 1
ATOM 721 C C . LEU A 1 89 ? 10.314 5.855 -9.169 1.00 97.06 89 LEU A C 1
ATOM 723 O O . LEU A 1 89 ? 10.587 6.783 -9.925 1.00 97.06 89 LEU A O 1
ATOM 727 N N . GLY A 1 90 ? 9.744 6.049 -7.980 1.00 96.62 90 GLY A N 1
ATOM 728 C CA . GLY A 1 90 ? 9.492 7.371 -7.416 1.00 96.62 90 GLY A CA 1
ATOM 729 C C . GLY A 1 90 ? 10.712 7.970 -6.706 1.00 96.62 90 GLY A C 1
ATOM 730 O O . GLY A 1 90 ? 11.850 7.533 -6.860 1.00 96.62 90 GLY A O 1
ATOM 731 N N . ARG A 1 91 ? 10.464 8.993 -5.880 1.00 96.62 91 ARG A N 1
ATOM 732 C CA . ARG A 1 91 ? 11.512 9.822 -5.244 1.00 96.62 91 ARG A CA 1
ATOM 733 C C . ARG A 1 91 ? 11.606 9.685 -3.721 1.00 96.62 91 ARG A C 1
ATOM 735 O O . ARG A 1 91 ? 12.171 10.544 -3.045 1.00 96.62 91 ARG A O 1
ATOM 742 N N . GLU A 1 92 ? 11.002 8.652 -3.151 1.00 97.88 92 GLU A N 1
ATOM 743 C CA . GLU A 1 92 ? 11.004 8.391 -1.709 1.00 97.88 92 GLU A CA 1
ATOM 744 C C . GLU A 1 92 ? 11.155 6.894 -1.445 1.00 97.88 92 GLU A C 1
ATOM 746 O O . GLU A 1 92 ? 10.55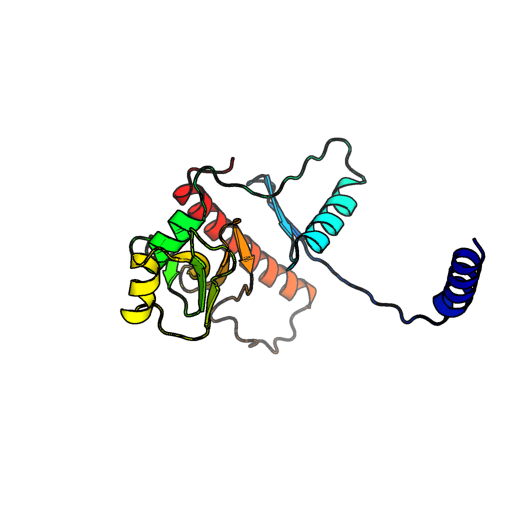3 6.070 -2.131 1.00 97.88 92 GLU A O 1
ATOM 751 N N . CYS A 1 93 ? 11.951 6.533 -0.443 1.00 98.00 93 CYS A N 1
ATOM 752 C CA . CYS A 1 93 ? 12.007 5.164 0.055 1.00 98.00 93 CYS A CA 1
ATOM 753 C C . CYS A 1 93 ? 12.388 5.119 1.537 1.00 98.00 93 CYS A C 1
ATOM 755 O O . CYS A 1 93 ? 12.968 6.058 2.095 1.00 98.00 93 CYS A O 1
ATOM 757 N N . ARG A 1 94 ? 12.070 3.992 2.176 1.00 97.38 94 ARG A N 1
ATOM 758 C CA . ARG A 1 94 ? 12.542 3.638 3.515 1.00 97.38 94 ARG A CA 1
ATOM 759 C C . ARG A 1 94 ? 13.293 2.324 3.434 1.00 97.38 94 ARG A C 1
ATOM 761 O O . ARG A 1 94 ? 12.757 1.336 2.934 1.00 97.38 94 ARG A O 1
ATOM 768 N N . MET A 1 95 ? 14.496 2.312 3.985 1.00 96.25 95 MET A N 1
ATOM 769 C CA . MET A 1 95 ? 15.341 1.132 4.077 1.00 96.25 95 MET A CA 1
ATOM 770 C C . MET A 1 95 ? 15.584 0.784 5.543 1.00 96.25 95 MET A C 1
ATOM 772 O O . MET A 1 95 ? 15.679 1.683 6.380 1.00 96.25 95 MET A O 1
ATOM 776 N N . GLN A 1 96 ? 15.684 -0.503 5.849 1.00 95.69 96 GLN A N 1
ATOM 777 C CA . GLN A 1 96 ? 15.967 -1.017 7.185 1.00 95.69 96 GLN A CA 1
ATOM 778 C C . GLN A 1 96 ? 17.045 -2.094 7.096 1.00 95.69 96 GLN A C 1
ATOM 780 O O . GLN A 1 96 ? 17.027 -2.900 6.171 1.00 95.69 96 GLN A O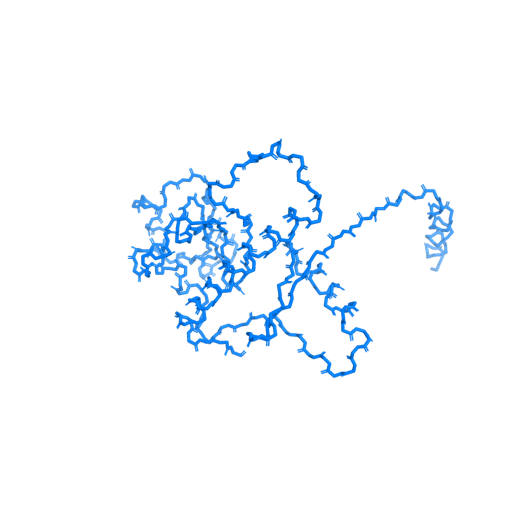 1
ATOM 785 N N . ASP A 1 97 ? 17.994 -2.095 8.023 1.00 92.38 97 ASP A N 1
ATOM 786 C CA . ASP A 1 97 ? 19.000 -3.155 8.098 1.00 92.38 97 ASP A CA 1
ATOM 787 C C . ASP A 1 97 ? 18.334 -4.498 8.453 1.00 92.38 97 ASP A C 1
ATOM 789 O O . ASP A 1 97 ? 17.475 -4.570 9.335 1.00 92.38 97 ASP A O 1
ATOM 793 N N . ALA A 1 98 ? 18.705 -5.566 7.744 1.00 83.38 98 ALA A N 1
ATOM 794 C CA . ALA A 1 98 ? 18.140 -6.895 7.969 1.00 83.38 98 ALA A CA 1
ATOM 795 C C . ALA A 1 98 ? 18.584 -7.527 9.306 1.00 83.38 98 ALA A C 1
ATOM 797 O O . ALA A 1 98 ? 17.873 -8.373 9.849 1.00 83.38 98 ALA A O 1
ATOM 798 N N . ALA A 1 99 ? 19.750 -7.138 9.829 1.00 85.50 99 ALA A N 1
ATOM 799 C CA . ALA A 1 99 ? 20.321 -7.627 11.081 1.00 85.50 99 ALA A CA 1
ATOM 800 C C . ALA A 1 99 ? 19.983 -6.730 12.283 1.00 85.50 99 ALA A C 1
ATOM 802 O O . ALA A 1 99 ? 19.845 -7.240 13.397 1.00 85.50 99 ALA A O 1
ATOM 803 N N . ASP A 1 100 ? 19.822 -5.420 12.073 1.00 86.50 100 ASP A N 1
ATOM 804 C CA . ASP A 1 100 ? 19.431 -4.465 13.116 1.00 86.50 100 ASP A CA 1
ATOM 805 C C . ASP A 1 100 ? 18.172 -3.675 12.739 1.00 86.50 100 ASP A C 1
ATOM 807 O O . ASP A 1 100 ? 18.214 -2.642 12.071 1.00 86.50 100 ASP A O 1
ATOM 811 N N . GLY A 1 101 ? 17.029 -4.107 13.276 1.00 81.25 101 GLY A N 1
ATOM 812 C CA . GLY A 1 101 ? 15.753 -3.439 13.043 1.00 81.25 101 GLY A CA 1
ATOM 813 C C . GLY A 1 101 ? 15.688 -1.978 13.526 1.00 81.25 101 GLY A C 1
ATOM 814 O O . GLY A 1 101 ? 14.778 -1.256 13.118 1.00 81.25 101 GLY A O 1
ATOM 815 N N . GLY A 1 102 ? 16.614 -1.512 14.370 1.00 87.31 102 GLY A N 1
ATOM 816 C CA . GLY A 1 102 ? 16.703 -0.103 14.763 1.00 87.31 102 GLY A CA 1
ATOM 817 C C . GLY A 1 102 ? 17.345 0.795 13.700 1.00 87.31 102 GLY A C 1
ATOM 818 O O . GLY A 1 102 ? 17.090 2.003 13.682 1.00 87.31 102 GLY A O 1
ATOM 819 N N . SER A 1 103 ? 18.140 0.218 12.798 1.00 93.12 103 SER A N 1
ATOM 820 C CA . SER A 1 103 ? 18.872 0.944 11.762 1.00 93.12 103 SER A CA 1
ATOM 821 C C . SER A 1 103 ? 17.975 1.197 10.550 1.00 93.12 103 SER A C 1
ATOM 823 O O . SER A 1 103 ? 17.705 0.308 9.742 1.00 93.12 103 SER A O 1
ATOM 825 N N . ILE A 1 104 ? 17.463 2.428 10.446 1.00 95.25 104 ILE A N 1
ATOM 826 C CA . ILE A 1 104 ? 16.504 2.842 9.414 1.00 95.25 104 ILE A CA 1
ATOM 827 C C . ILE A 1 104 ? 17.001 4.107 8.718 1.00 95.25 104 ILE A C 1
ATOM 829 O O . ILE A 1 104 ? 17.272 5.116 9.368 1.00 95.25 104 ILE A O 1
ATOM 833 N N . VAL A 1 105 ?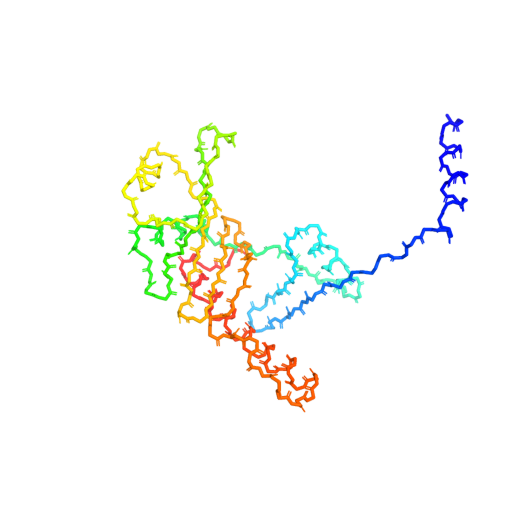 17.001 4.090 7.386 1.00 95.00 105 VAL A N 1
ATOM 834 C CA . VAL A 1 105 ? 17.264 5.263 6.542 1.00 95.00 105 VAL A CA 1
ATOM 835 C C . VAL A 1 105 ? 15.995 5.632 5.776 1.00 95.00 105 VAL A C 1
ATOM 837 O O . VAL A 1 105 ? 15.251 4.766 5.310 1.00 95.00 105 VAL A O 1
ATOM 840 N N . ARG A 1 106 ? 15.719 6.934 5.664 1.00 96.38 106 ARG A N 1
ATOM 841 C CA . ARG A 1 106 ? 14.594 7.478 4.894 1.00 96.38 106 ARG A CA 1
ATOM 842 C C . ARG A 1 106 ? 15.103 8.513 3.906 1.00 96.38 106 ARG A C 1
ATOM 844 O O . ARG A 1 106 ? 15.732 9.485 4.313 1.00 96.38 106 ARG A O 1
ATOM 851 N N . TRP A 1 107 ? 14.759 8.324 2.640 1.00 96.50 107 TRP A N 1
ATOM 852 C CA . TRP A 1 107 ? 15.015 9.274 1.564 1.00 96.50 107 TRP A CA 1
ATOM 853 C C . TRP A 1 107 ? 13.690 9.873 1.116 1.00 96.50 107 TRP A C 1
ATOM 855 O O . TRP A 1 107 ? 12.727 9.139 0.918 1.00 96.50 107 TRP A O 1
ATOM 865 N N . SER A 1 108 ? 13.635 11.193 0.958 1.00 96.81 108 SER A N 1
ATOM 866 C CA . SER A 1 108 ? 12.428 11.910 0.545 1.00 96.81 108 SER A CA 1
ATOM 867 C C . SER A 1 108 ? 12.785 12.966 -0.489 1.00 96.81 108 SER A C 1
ATOM 869 O O . SER A 1 108 ? 13.708 13.749 -0.278 1.00 96.81 108 SER A O 1
ATOM 871 N N . ASN A 1 109 ? 12.024 13.002 -1.582 1.00 95.19 109 ASN A N 1
ATOM 872 C CA . ASN A 1 109 ? 12.246 13.873 -2.735 1.00 95.19 109 ASN A CA 1
ATOM 873 C C . ASN A 1 109 ? 13.674 13.800 -3.322 1.00 95.19 109 ASN A C 1
ATOM 875 O O . ASN A 1 109 ? 14.246 14.808 -3.742 1.00 95.19 109 ASN A O 1
ATOM 879 N N . PHE A 1 110 ? 14.247 12.600 -3.374 1.00 95.62 110 PHE A N 1
ATOM 880 C CA . PHE A 1 110 ? 15.605 12.362 -3.858 1.00 95.62 110 PHE A CA 1
ATOM 881 C C . PHE A 1 110 ? 15.604 11.490 -5.120 1.00 95.62 110 PHE A C 1
ATOM 883 O O . PHE A 1 110 ? 14.652 10.753 -5.370 1.00 95.62 110 PHE A O 1
ATOM 890 N N . ASP A 1 111 ? 16.657 11.587 -5.930 1.00 95.50 111 ASP A N 1
ATOM 891 C CA . ASP A 1 111 ? 16.865 10.680 -7.058 1.00 95.50 111 ASP A CA 1
ATOM 892 C C . ASP A 1 111 ? 17.352 9.312 -6.563 1.00 95.50 111 ASP A C 1
ATOM 894 O O . ASP A 1 111 ? 18.520 9.126 -6.231 1.00 95.50 111 ASP A O 1
ATOM 898 N N . LEU A 1 112 ? 16.439 8.344 -6.499 1.00 95.38 112 LEU A N 1
ATOM 899 C CA . LEU A 1 112 ? 16.742 6.992 -6.030 1.00 95.38 112 LEU A CA 1
ATOM 900 C C . LEU A 1 112 ? 17.575 6.173 -7.029 1.00 95.38 112 LEU A C 1
ATOM 902 O O . LEU A 1 112 ? 18.020 5.076 -6.691 1.00 95.38 112 LEU A O 1
ATOM 906 N N . SER A 1 113 ? 17.798 6.682 -8.246 1.00 92.25 113 SER A N 1
ATOM 907 C CA . SER A 1 113 ? 18.703 6.054 -9.209 1.00 92.25 113 SER A CA 1
ATOM 908 C C . SER A 1 113 ? 20.181 6.302 -8.887 1.00 92.25 113 SER A C 1
ATOM 910 O O . SER A 1 113 ? 21.033 5.565 -9.390 1.00 92.25 113 SER A O 1
ATOM 912 N N . ASP A 1 114 ? 20.472 7.264 -8.002 1.00 93.56 114 ASP A N 1
ATOM 913 C CA . ASP A 1 114 ? 21.819 7.591 -7.545 1.00 93.56 114 ASP A CA 1
ATOM 914 C C . ASP A 1 114 ? 22.535 6.357 -6.962 1.00 93.56 114 ASP A C 1
ATOM 916 O O . ASP A 1 114 ? 21.999 5.609 -6.133 1.00 93.56 114 ASP A O 1
ATOM 920 N N . SER A 1 115 ? 23.779 6.141 -7.397 1.00 91.44 115 SER A N 1
ATOM 921 C CA . SER A 1 115 ? 24.579 4.974 -7.018 1.00 91.44 115 SER A CA 1
ATOM 922 C C . SER A 1 115 ? 24.839 4.899 -5.513 1.00 91.44 115 SER A C 1
ATOM 924 O O . SER A 1 115 ? 24.896 3.802 -4.961 1.00 91.44 115 SER A O 1
ATOM 926 N N . THR A 1 116 ? 24.929 6.037 -4.822 1.00 89.19 116 THR A N 1
ATOM 927 C CA . THR A 1 116 ? 25.111 6.088 -3.365 1.00 89.19 116 THR A CA 1
ATOM 928 C C . THR A 1 116 ? 23.924 5.476 -2.626 1.00 89.19 116 THR A C 1
ATOM 930 O O . THR A 1 116 ? 24.117 4.733 -1.664 1.00 89.19 116 THR A O 1
ATOM 933 N N . ILE A 1 117 ? 22.703 5.692 -3.122 1.00 92.69 117 ILE A N 1
ATOM 934 C CA . ILE A 1 117 ? 21.487 5.102 -2.556 1.00 92.69 117 ILE A CA 1
ATOM 935 C C . ILE A 1 117 ? 21.404 3.623 -2.916 1.00 92.69 117 ILE A C 1
ATOM 937 O O . ILE A 1 117 ? 21.118 2.796 -2.048 1.00 92.69 117 ILE A O 1
ATOM 941 N N . ARG A 1 118 ? 21.718 3.262 -4.166 1.00 91.19 118 ARG A N 1
ATOM 942 C CA . ARG A 1 118 ? 21.752 1.852 -4.589 1.00 91.19 118 ARG A CA 1
ATOM 943 C C . ARG A 1 118 ? 22.734 1.018 -3.760 1.00 91.19 118 ARG A C 1
ATOM 945 O O . ARG A 1 118 ? 22.438 -0.134 -3.439 1.00 91.19 118 ARG A O 1
ATOM 952 N N . ASN A 1 119 ? 23.850 1.612 -3.341 1.00 91.56 119 ASN A N 1
ATOM 953 C CA . ASN A 1 119 ? 24.846 0.948 -2.504 1.00 91.56 119 ASN A CA 1
ATOM 954 C C . ASN A 1 119 ? 24.321 0.564 -1.112 1.00 91.56 119 ASN A C 1
ATOM 956 O O . ASN A 1 119 ? 24.800 -0.419 -0.557 1.00 91.56 119 ASN A O 1
ATOM 960 N N . HIS A 1 120 ? 23.327 1.266 -0.554 1.00 89.56 120 HIS A N 1
ATOM 961 C CA . HIS A 1 120 ? 22.721 0.861 0.722 1.00 89.56 120 HIS A CA 1
ATOM 962 C C . HIS A 1 120 ? 21.998 -0.485 0.611 1.00 89.56 120 HIS A C 1
ATOM 964 O O . HIS A 1 120 ? 22.140 -1.328 1.496 1.00 89.56 120 HIS A O 1
ATOM 970 N N . VAL A 1 121 ? 21.282 -0.716 -0.495 1.00 88.31 121 VAL A N 1
ATOM 971 C CA . VAL A 1 121 ? 20.623 -2.006 -0.756 1.00 88.31 121 VAL A CA 1
ATOM 972 C C . VAL A 1 121 ? 21.663 -3.103 -0.985 1.00 88.31 121 VAL A C 1
ATOM 974 O O . VAL A 1 121 ? 21.578 -4.173 -0.387 1.00 88.31 121 VAL A O 1
ATOM 977 N N . ALA A 1 122 ? 22.707 -2.819 -1.773 1.00 86.38 122 ALA A N 1
ATOM 978 C CA . ALA A 1 122 ? 23.824 -3.749 -1.965 1.00 86.38 122 ALA A CA 1
ATOM 979 C C . ALA A 1 122 ? 24.578 -4.062 -0.654 1.00 86.38 122 ALA A C 1
ATOM 981 O O . ALA A 1 122 ? 25.117 -5.154 -0.493 1.00 86.38 122 ALA A O 1
ATOM 982 N N . GLY A 1 123 ? 24.591 -3.116 0.289 1.00 85.50 123 GLY A N 1
ATOM 983 C CA . GLY A 1 123 ? 25.189 -3.240 1.617 1.00 85.50 123 GLY A CA 1
ATOM 984 C C . GLY A 1 123 ? 24.348 -4.011 2.638 1.00 85.50 123 GLY A C 1
ATOM 985 O O . GLY A 1 123 ? 24.744 -4.075 3.797 1.00 85.50 123 GLY A O 1
ATOM 986 N N . GLY A 1 124 ? 23.211 -4.592 2.237 1.00 88.25 124 GLY A N 1
ATOM 987 C CA . GLY A 1 124 ? 22.369 -5.423 3.103 1.00 88.25 124 GLY A CA 1
ATOM 988 C C . GLY A 1 124 ? 21.174 -4.702 3.727 1.00 88.25 124 GLY A C 1
ATOM 989 O O . GLY A 1 124 ? 20.440 -5.316 4.503 1.00 88.25 124 GLY A O 1
ATOM 990 N N . MET A 1 125 ? 20.933 -3.431 3.382 1.00 93.50 125 MET A N 1
ATOM 991 C CA . MET A 1 125 ? 19.677 -2.785 3.751 1.00 93.50 125 MET A CA 1
ATOM 992 C C . MET A 1 125 ? 18.535 -3.266 2.861 1.00 93.50 125 MET A C 1
ATOM 994 O O . MET A 1 125 ? 18.669 -3.442 1.653 1.00 93.50 125 MET A O 1
ATOM 998 N N . HIS A 1 126 ? 17.370 -3.410 3.467 1.00 94.31 126 HIS A N 1
ATOM 999 C CA . HIS A 1 126 ? 16.176 -3.901 2.825 1.00 94.31 126 HIS A CA 1
ATOM 1000 C C . HIS A 1 126 ? 15.136 -2.790 2.640 1.00 94.31 126 HIS A C 1
ATOM 1002 O O . HIS A 1 126 ? 14.886 -2.000 3.552 1.00 94.31 126 HIS A O 1
ATOM 1008 N N . LEU A 1 127 ? 14.513 -2.721 1.461 1.00 96.56 127 LEU A N 1
ATOM 1009 C CA . LEU A 1 127 ? 13.419 -1.794 1.185 1.00 96.56 127 LEU A CA 1
ATOM 1010 C C . LEU A 1 127 ? 12.159 -2.208 1.933 1.00 96.56 127 LEU A C 1
ATOM 1012 O O . LEU A 1 127 ? 11.585 -3.264 1.700 1.00 96.56 127 LEU A O 1
ATOM 1016 N N . THR A 1 128 ? 11.685 -1.302 2.774 1.00 96.94 128 THR A N 1
ATOM 1017 C CA . THR A 1 128 ? 10.438 -1.484 3.516 1.00 96.94 128 THR A CA 1
ATOM 1018 C C . THR A 1 128 ? 9.320 -0.626 2.947 1.00 96.94 128 THR A C 1
ATOM 1020 O O . THR A 1 128 ? 8.157 -0.980 3.099 1.00 96.94 128 THR A O 1
ATOM 1023 N N . HIS A 1 129 ? 9.637 0.527 2.344 1.00 98.00 129 HIS A N 1
ATOM 1024 C CA . HIS A 1 129 ? 8.689 1.409 1.652 1.00 98.00 129 HIS A CA 1
ATOM 1025 C C . HIS A 1 129 ? 9.336 1.947 0.376 1.00 98.00 129 HIS A C 1
ATOM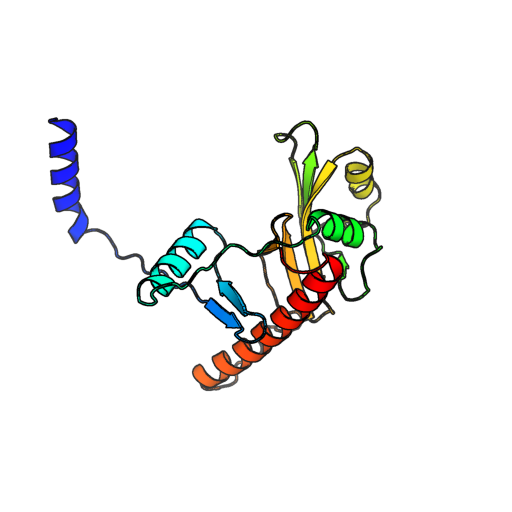 1027 O O . HIS A 1 129 ? 10.513 2.319 0.402 1.00 98.00 129 HIS A O 1
ATOM 1033 N N . LEU A 1 130 ? 8.561 2.068 -0.700 1.00 98.44 130 LEU A N 1
ATOM 1034 C CA . LEU A 1 130 ? 9.008 2.664 -1.956 1.00 98.44 130 LEU A CA 1
ATOM 1035 C C . LEU A 1 130 ? 7.902 3.518 -2.576 1.00 98.44 130 LEU A C 1
ATOM 1037 O O . LEU A 1 130 ? 6.766 3.064 -2.717 1.00 98.44 130 LEU A O 1
ATOM 1041 N N . ALA A 1 131 ? 8.240 4.747 -2.960 1.00 98.25 131 ALA A N 1
ATOM 1042 C CA . ALA A 1 131 ? 7.407 5.547 -3.841 1.00 98.25 131 ALA A CA 1
ATOM 1043 C C . ALA A 1 131 ? 7.450 4.969 -5.253 1.00 98.25 131 ALA A C 1
ATOM 1045 O O . ALA A 1 131 ? 8.524 4.712 -5.796 1.00 98.25 131 ALA A O 1
ATOM 1046 N N . ILE A 1 132 ? 6.274 4.791 -5.835 1.00 97.81 132 ILE A N 1
ATOM 1047 C CA . ILE A 1 132 ? 6.055 4.192 -7.144 1.00 97.81 132 ILE A CA 1
ATOM 1048 C C . ILE A 1 132 ? 5.171 5.145 -7.940 1.00 97.81 132 ILE A C 1
ATOM 1050 O O . ILE A 1 132 ? 4.177 5.664 -7.420 1.00 97.81 132 ILE A O 1
ATOM 1054 N N . GLU A 1 133 ? 5.524 5.343 -9.201 1.00 97.00 133 GLU A N 1
ATOM 1055 C CA . GLU A 1 133 ? 4.650 5.946 -10.200 1.00 97.00 133 GLU A CA 1
ATOM 1056 C C . GLU A 1 133 ? 4.127 4.828 -11.100 1.00 97.00 133 GLU A C 1
ATOM 1058 O O . GLU A 1 133 ? 4.889 4.106 -11.736 1.00 97.00 133 GLU A O 1
ATOM 1063 N N . TYR A 1 134 ? 2.816 4.624 -11.083 1.00 97.38 134 TYR A N 1
ATOM 1064 C CA . TYR A 1 134 ? 2.148 3.556 -11.800 1.00 97.38 134 TYR A CA 1
ATOM 1065 C C . TYR A 1 134 ? 1.492 4.084 -13.074 1.00 97.38 134 TYR A C 1
ATOM 1067 O O . TYR A 1 134 ? 0.618 4.953 -13.012 1.00 97.38 134 TYR A O 1
ATOM 1075 N N . ASP A 1 135 ? 1.916 3.533 -14.213 1.00 95.25 135 ASP A N 1
ATOM 1076 C CA . ASP A 1 135 ? 1.349 3.746 -15.554 1.00 95.25 135 ASP A CA 1
ATOM 1077 C C . ASP A 1 135 ? 1.179 5.231 -15.936 1.00 95.25 135 ASP A C 1
ATOM 1079 O O . ASP A 1 135 ? 0.284 5.589 -16.692 1.00 95.25 135 ASP A O 1
ATOM 1083 N N . ASN A 1 136 ? 2.010 6.116 -15.369 1.00 92.56 136 ASN A N 1
ATOM 1084 C CA . ASN A 1 136 ? 1.917 7.579 -15.489 1.00 92.56 136 ASN A CA 1
ATOM 1085 C C . ASN A 1 136 ? 0.548 8.182 -15.107 1.00 92.56 136 ASN A C 1
ATOM 1087 O O . ASN A 1 136 ? 0.260 9.322 -15.461 1.00 92.56 136 ASN A O 1
ATOM 1091 N N . VAL A 1 137 ? -0.281 7.455 -14.350 1.00 93.19 137 VAL A N 1
ATOM 1092 C CA . VAL A 1 137 ? -1.617 7.907 -13.911 1.00 93.19 137 VAL A CA 1
ATOM 1093 C C . VAL A 1 137 ? -1.741 8.027 -12.398 1.00 93.19 137 VAL A C 1
ATOM 1095 O O . VAL A 1 137 ? -2.606 8.745 -11.905 1.00 93.19 137 VAL A O 1
ATOM 1098 N N . MET A 1 138 ? -0.896 7.328 -11.638 1.00 94.81 138 MET A N 1
ATOM 1099 C CA . MET A 1 138 ? -1.031 7.221 -10.188 1.00 94.81 138 MET A CA 1
ATOM 1100 C C . MET A 1 138 ? 0.337 7.242 -9.515 1.00 94.81 138 MET A C 1
ATOM 1102 O O . MET A 1 138 ? 1.233 6.509 -9.906 1.00 94.81 138 MET A O 1
ATOM 1106 N N . GLY A 1 139 ? 0.497 8.036 -8.463 1.00 96.56 139 GLY A N 1
ATOM 1107 C CA . GLY A 1 139 ? 1.631 7.954 -7.549 1.00 96.56 139 GLY A CA 1
ATOM 1108 C C . GLY A 1 139 ? 1.193 7.405 -6.196 1.00 96.56 139 GLY A C 1
ATOM 1109 O O . GLY A 1 139 ? 0.122 7.752 -5.702 1.00 96.56 139 GLY A O 1
ATOM 1110 N N . CYS A 1 140 ? 2.017 6.574 -5.571 1.00 97.25 140 CYS A N 1
ATOM 1111 C CA . CYS A 1 140 ? 1.792 6.127 -4.197 1.00 97.25 140 CYS A CA 1
ATOM 1112 C C . CYS A 1 140 ? 3.096 5.682 -3.535 1.00 97.25 140 CYS A C 1
ATOM 1114 O O . CYS A 1 140 ? 4.097 5.459 -4.206 1.00 97.25 140 CYS A O 1
ATOM 1116 N N . VAL A 1 141 ? 3.073 5.486 -2.221 1.00 97.81 141 VAL A N 1
ATOM 1117 C CA . VAL A 1 141 ? 4.097 4.739 -1.489 1.00 97.81 141 VAL A CA 1
ATOM 1118 C C . VAL A 1 141 ? 3.526 3.380 -1.111 1.00 97.81 141 VAL A C 1
ATOM 1120 O O . VAL A 1 141 ? 2.542 3.311 -0.372 1.00 97.81 141 VAL A O 1
ATOM 1123 N N . LEU A 1 142 ? 4.156 2.319 -1.610 1.00 97.62 142 LEU A N 1
ATOM 1124 C CA . LEU A 1 142 ? 3.846 0.937 -1.259 1.00 97.62 142 LEU A CA 1
ATOM 1125 C C . LEU A 1 142 ? 4.811 0.462 -0.173 1.00 97.62 142 LEU A C 1
ATOM 1127 O O . LEU A 1 142 ? 6.026 0.640 -0.303 1.00 97.62 142 LEU A O 1
ATOM 1131 N N . ASP A 1 143 ? 4.277 -0.141 0.885 1.00 96.44 143 ASP A N 1
ATOM 1132 C CA . ASP A 1 143 ? 5.087 -0.789 1.914 1.00 96.44 143 ASP A CA 1
ATOM 1133 C C . ASP A 1 143 ? 5.224 -2.307 1.709 1.00 96.44 143 ASP A C 1
ATOM 1135 O O . ASP A 1 143 ? 4.520 -2.933 0.916 1.00 96.44 143 ASP A O 1
ATOM 1139 N N . GLU A 1 144 ? 6.143 -2.915 2.454 1.00 95.44 144 GLU A N 1
ATOM 1140 C CA . GLU A 1 144 ? 6.417 -4.357 2.449 1.00 95.44 144 GLU A CA 1
ATOM 1141 C C . GLU A 1 144 ? 5.240 -5.239 2.911 1.00 95.44 144 GLU A C 1
ATOM 1143 O O . GLU A 1 144 ? 5.250 -6.447 2.671 1.00 95.44 144 GLU A O 1
ATOM 1148 N N . ASN A 1 145 ? 4.220 -4.655 3.547 1.00 93.31 145 ASN A N 1
ATOM 1149 C CA . ASN A 1 145 ? 2.988 -5.336 3.946 1.00 93.31 145 ASN A CA 1
ATOM 1150 C C . ASN A 1 145 ? 1.870 -5.176 2.898 1.00 93.31 145 ASN A C 1
ATOM 1152 O O . ASN A 1 145 ? 0.775 -5.708 3.085 1.00 93.31 145 ASN A O 1
ATOM 1156 N N . GLY A 1 146 ? 2.123 -4.457 1.800 1.00 93.25 146 GLY A N 1
ATOM 1157 C CA . GLY A 1 146 ? 1.152 -4.190 0.743 1.00 93.25 146 GLY A CA 1
ATOM 1158 C C . GLY A 1 146 ? 0.203 -3.024 1.033 1.00 93.25 146 GLY A C 1
ATOM 1159 O O . GLY A 1 146 ? -0.808 -2.886 0.341 1.00 93.25 146 GLY A O 1
ATOM 1160 N N . VAL A 1 147 ? 0.492 -2.190 2.036 1.00 94.19 147 VAL A N 1
ATOM 1161 C CA . VAL A 1 147 ? -0.272 -0.971 2.324 1.00 94.19 147 VAL A CA 1
ATOM 1162 C C . VAL A 1 147 ? 0.111 0.113 1.324 1.00 94.19 147 VAL A C 1
ATOM 1164 O O . VAL A 1 147 ? 1.287 0.420 1.124 1.00 94.19 147 VAL A O 1
ATOM 1167 N N . ILE A 1 148 ? -0.908 0.719 0.719 1.00 95.12 148 ILE A N 1
ATOM 1168 C CA . ILE A 1 148 ? -0.771 1.851 -0.195 1.00 95.12 148 ILE A CA 1
ATOM 1169 C C . ILE A 1 148 ? -1.007 3.131 0.605 1.00 95.12 148 ILE A C 1
ATOM 1171 O O . ILE A 1 148 ? -2.051 3.304 1.231 1.00 95.12 148 ILE A O 1
ATOM 1175 N N . SER A 1 149 ? -0.039 4.039 0.579 1.00 95.06 149 SER A N 1
ATOM 1176 C CA . SER A 1 149 ? -0.111 5.343 1.240 1.00 95.06 149 SER A CA 1
ATOM 1177 C C . SER A 1 149 ? 0.256 6.464 0.271 1.00 95.06 149 SER A C 1
ATOM 1179 O O . SER A 1 149 ? 0.784 6.204 -0.808 1.00 95.06 149 SER A O 1
ATOM 1181 N N . LYS A 1 150 ? -0.044 7.721 0.633 1.00 94.25 150 LYS A N 1
ATOM 1182 C CA . LYS A 1 150 ? 0.230 8.905 -0.209 1.00 94.25 150 LYS A CA 1
ATOM 1183 C C . LYS A 1 150 ? -0.282 8.751 -1.654 1.00 94.25 150 LYS A C 1
ATOM 1185 O O . LYS A 1 150 ? 0.400 9.141 -2.599 1.00 94.25 150 LYS A O 1
ATOM 1190 N N . LEU A 1 151 ? -1.456 8.136 -1.812 1.00 93.19 151 LEU A N 1
ATOM 1191 C CA . LEU A 1 151 ? -2.094 7.949 -3.110 1.00 93.19 151 LEU A CA 1
ATOM 1192 C C . LEU A 1 151 ? -2.401 9.317 -3.734 1.00 93.19 151 LEU A C 1
ATOM 1194 O O . LEU A 1 151 ? -3.024 10.161 -3.093 1.00 93.19 151 LEU A O 1
ATOM 1198 N N . ARG A 1 152 ? -1.970 9.517 -4.976 1.00 92.06 152 ARG A N 1
ATOM 1199 C CA . ARG A 1 152 ? -2.243 10.700 -5.797 1.00 92.06 152 ARG A CA 1
ATOM 1200 C C . ARG A 1 152 ? -2.496 10.273 -7.239 1.00 92.06 152 ARG A C 1
ATOM 1202 O O . ARG A 1 152 ? -1.854 9.337 -7.709 1.00 92.06 152 ARG A O 1
ATOM 1209 N N . PHE A 1 153 ? -3.376 10.970 -7.943 1.00 89.88 153 PHE A N 1
ATOM 1210 C CA . PHE A 1 153 ? -3.558 10.797 -9.385 1.00 89.88 153 PHE A CA 1
ATOM 1211 C C . PHE A 1 153 ? -2.743 11.860 -10.118 1.00 89.88 153 PHE A C 1
ATOM 1213 O O . PHE A 1 153 ? -2.697 13.011 -9.693 1.00 89.88 153 PHE A O 1
ATOM 1220 N N . LEU A 1 154 ? -2.026 11.456 -11.163 1.00 83.88 154 LEU A N 1
ATOM 1221 C CA . LEU A 1 154 ? -1.182 12.353 -11.950 1.00 83.88 154 LEU A CA 1
ATOM 1222 C C . LEU A 1 15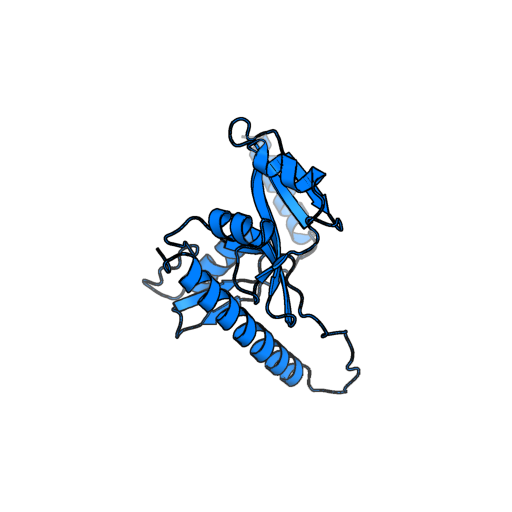4 ? -2.043 13.078 -12.989 1.00 83.88 154 LEU A C 1
ATOM 1224 O O . LEU A 1 154 ? -2.906 12.463 -13.609 1.00 83.88 154 LEU A O 1
ATOM 1228 N N . GLY A 1 155 ? -1.821 14.383 -13.162 1.00 75.62 155 GLY A N 1
ATOM 1229 C CA . GLY A 1 155 ? -2.601 15.212 -14.092 1.00 75.62 155 GLY A CA 1
ATOM 1230 C C . GLY A 1 155 ? -4.027 15.525 -13.630 1.00 75.62 155 GLY A C 1
ATOM 1231 O O . GLY A 1 155 ? -4.769 16.176 -14.355 1.00 75.62 155 GLY A O 1
ATOM 1232 N N . MET A 1 156 ? -4.405 15.084 -12.428 1.00 69.88 156 MET A N 1
ATOM 1233 C CA . MET A 1 156 ? -5.600 15.547 -11.735 1.00 69.88 156 MET A CA 1
ATOM 1234 C C . MET A 1 156 ? -5.205 16.769 -10.904 1.00 69.88 156 MET A C 1
ATOM 1236 O O . MET A 1 156 ? -5.086 16.697 -9.682 1.00 69.88 156 MET A O 1
ATOM 1240 N N . ASP A 1 157 ? -4.890 17.868 -11.587 1.00 58.34 157 ASP A N 1
ATOM 1241 C CA . ASP A 1 157 ? -4.897 19.169 -10.928 1.00 58.34 157 ASP A CA 1
ATOM 1242 C C . ASP A 1 157 ? -6.348 19.473 -10.514 1.00 58.34 157 ASP A C 1
ATOM 1244 O O . ASP A 1 157 ? -7.292 18.948 -11.109 1.00 58.34 157 ASP A O 1
ATOM 1248 N N . ASP A 1 158 ? -6.542 20.305 -9.490 1.00 55.59 158 ASP A N 1
ATOM 1249 C CA . ASP A 1 158 ? -7.860 20.731 -8.969 1.00 55.59 158 ASP A CA 1
ATOM 1250 C C . ASP A 1 158 ? -8.662 21.584 -9.991 1.00 55.59 158 ASP A C 1
ATOM 1252 O O . ASP A 1 158 ? -9.593 22.309 -9.638 1.00 55.59 158 ASP A O 1
ATOM 1256 N N . ASP A 1 159 ? -8.302 21.497 -11.274 1.00 52.62 159 ASP A N 1
ATOM 1257 C CA . ASP A 1 159 ? -8.945 22.128 -12.413 1.00 52.62 159 ASP A CA 1
ATOM 1258 C C . ASP A 1 159 ? -10.254 21.404 -12.731 1.00 52.62 159 ASP A C 1
ATOM 1260 O O . ASP A 1 159 ? -10.391 20.590 -13.643 1.00 52.62 159 ASP A O 1
ATOM 1264 N N . SER A 1 160 ? -11.261 21.739 -11.939 1.00 52.28 160 SER A N 1
ATOM 1265 C CA . SER A 1 160 ? -12.527 22.193 -12.495 1.00 52.28 160 SER A CA 1
ATOM 1266 C C . SER A 1 160 ? -13.305 22.926 -11.407 1.00 52.28 160 SER A C 1
ATOM 1268 O O . SER A 1 160 ? -14.045 22.338 -10.620 1.00 52.28 160 SER A O 1
ATOM 1270 N N . GLU A 1 161 ? -13.234 24.256 -11.455 1.00 53.69 161 GLU A N 1
ATOM 1271 C CA . GLU A 1 161 ? -14.379 25.123 -11.148 1.00 53.69 161 GLU A CA 1
ATOM 1272 C C . GLU A 1 161 ? -15.528 24.877 -12.159 1.00 53.69 161 GLU A C 1
ATOM 1274 O O . GLU A 1 161 ? -16.140 25.807 -12.678 1.00 53.69 161 GLU A O 1
ATOM 1279 N N . GLU A 1 162 ? -15.806 23.618 -12.511 1.00 60.34 162 GLU A N 1
ATOM 1280 C CA . GLU A 1 162 ? -17.045 23.272 -13.184 1.00 60.34 162 GLU A CA 1
ATOM 1281 C C . GLU A 1 162 ? -18.109 23.160 -12.099 1.00 60.34 162 GLU A C 1
ATOM 1283 O O . GLU A 1 162 ? -17.918 22.475 -11.091 1.00 60.34 162 GLU A O 1
ATOM 1288 N N . ASP A 1 163 ? -19.234 23.832 -12.324 1.00 63.44 163 ASP A N 1
ATOM 1289 C CA . ASP A 1 163 ? -20.449 23.839 -11.501 1.00 63.44 163 ASP A CA 1
ATOM 1290 C C . ASP A 1 163 ? -21.164 22.464 -11.558 1.00 63.44 163 ASP A C 1
ATOM 1292 O O . ASP A 1 163 ? -22.370 22.348 -11.779 1.00 63.44 163 ASP A O 1
ATOM 1296 N N . ASN A 1 164 ? -20.385 21.385 -11.462 1.00 65.62 164 ASN A N 1
ATOM 1297 C CA . ASN A 1 164 ? -20.842 20.010 -11.492 1.00 65.62 164 ASN A CA 1
ATOM 1298 C C . ASN A 1 164 ? -21.491 19.668 -10.151 1.00 65.62 164 ASN A C 1
ATOM 1300 O O . ASN A 1 164 ? -20.976 19.998 -9.080 1.00 65.62 164 ASN A O 1
ATOM 1304 N N . ASP A 1 165 ? -22.609 18.943 -10.218 1.00 85.31 165 ASP A N 1
ATOM 1305 C CA . ASP A 1 165 ? -23.257 18.362 -9.044 1.00 85.31 165 ASP A CA 1
ATOM 1306 C C . ASP A 1 165 ? -22.212 17.586 -8.211 1.00 85.31 165 ASP A C 1
ATOM 1308 O O . ASP A 1 165 ? -21.549 16.690 -8.753 1.00 85.31 165 ASP A O 1
ATOM 1312 N N . PRO A 1 166 ? -22.054 17.885 -6.905 1.00 85.44 166 PRO A N 1
ATOM 1313 C CA . PRO A 1 166 ? -21.131 17.172 -6.027 1.00 85.44 166 PRO A CA 1
ATOM 1314 C C . PRO A 1 166 ? -21.260 15.645 -6.086 1.00 85.44 166 PRO A C 1
ATOM 1316 O O . PRO A 1 166 ? -20.263 14.940 -5.919 1.00 85.44 166 PRO A O 1
ATOM 1319 N N . LEU A 1 167 ? -22.465 15.118 -6.338 1.00 87.38 167 LEU A N 1
ATOM 1320 C CA . LEU A 1 167 ? -22.678 13.680 -6.512 1.00 87.38 167 LEU A CA 1
ATOM 1321 C C . LEU A 1 167 ? -22.074 13.160 -7.820 1.00 87.38 167 LEU A C 1
ATOM 1323 O O . LEU A 1 167 ? -21.410 12.127 -7.811 1.00 87.38 167 LEU A O 1
ATOM 1327 N N . ALA A 1 168 ? -22.243 13.892 -8.922 1.00 87.69 168 ALA A N 1
ATOM 1328 C CA . ALA A 1 168 ? -21.669 13.525 -10.213 1.00 87.69 168 ALA A CA 1
ATOM 1329 C C . ALA A 1 168 ? -20.133 13.559 -10.180 1.00 87.69 168 ALA A C 1
ATOM 1331 O O . ALA A 1 168 ? -19.485 12.652 -10.706 1.00 87.69 168 ALA A O 1
ATOM 1332 N N . ARG A 1 169 ? -19.547 14.558 -9.502 1.00 84.56 169 ARG A N 1
ATOM 1333 C CA . ARG A 1 169 ? -18.095 14.624 -9.273 1.00 84.56 169 ARG A CA 1
ATOM 1334 C C . ARG A 1 169 ? -17.607 13.410 -8.484 1.00 84.56 169 ARG A C 1
ATOM 1336 O O . ARG A 1 169 ? -16.673 12.742 -8.913 1.00 84.56 169 ARG A O 1
ATOM 1343 N N . MET A 1 170 ? -18.269 13.088 -7.372 1.00 85.75 170 MET A N 1
ATOM 1344 C CA . MET A 1 170 ? -17.915 11.927 -6.552 1.00 85.75 170 MET A CA 1
ATOM 1345 C C . MET A 1 170 ? -17.992 10.616 -7.349 1.00 85.75 170 MET A C 1
ATOM 1347 O O . MET A 1 170 ? -17.101 9.778 -7.220 1.00 85.75 170 MET A O 1
ATOM 1351 N N . ASP A 1 171 ? -19.020 10.433 -8.180 1.00 88.69 171 ASP A N 1
ATOM 1352 C CA . ASP A 1 171 ? -19.159 9.240 -9.020 1.00 88.69 171 ASP A CA 1
ATOM 1353 C C . ASP A 1 171 ? -18.024 9.133 -10.049 1.00 88.69 171 ASP A C 1
ATOM 1355 O O . ASP A 1 171 ? -17.438 8.059 -10.216 1.00 88.69 171 ASP A O 1
ATOM 1359 N N . ALA A 1 172 ? -17.663 10.240 -10.704 1.00 87.94 172 ALA A N 1
ATOM 1360 C CA . ALA A 1 172 ? -16.556 10.279 -11.657 1.00 87.94 172 ALA A CA 1
ATOM 1361 C C . ALA A 1 172 ? -15.209 9.957 -10.985 1.00 87.94 172 ALA A C 1
ATOM 1363 O O . ALA A 1 172 ? -14.464 9.092 -11.459 1.00 87.94 172 ALA A O 1
ATOM 1364 N N . GLU A 1 173 ? -14.927 10.592 -9.843 1.00 87.38 173 GLU A N 1
ATOM 1365 C CA . GLU A 1 173 ? -13.736 10.323 -9.034 1.00 87.38 173 GLU A CA 1
ATOM 1366 C C . GLU A 1 173 ? -13.699 8.857 -8.583 1.00 87.38 173 GLU A C 1
ATOM 1368 O O . GLU A 1 173 ? -12.673 8.183 -8.700 1.00 87.38 173 GLU A O 1
ATOM 1373 N N . PHE A 1 174 ? -14.832 8.313 -8.134 1.00 90.50 174 PHE A N 1
ATOM 1374 C CA . PHE A 1 174 ? -14.926 6.926 -7.697 1.00 90.50 174 PHE A CA 1
ATOM 1375 C C . PHE A 1 174 ? -14.636 5.933 -8.828 1.00 90.50 174 PHE A C 1
ATOM 1377 O O . PHE A 1 174 ? -13.913 4.953 -8.618 1.00 90.50 174 PHE A O 1
ATOM 1384 N N . VAL A 1 175 ? -15.162 6.169 -10.032 1.00 91.00 175 VAL A N 1
ATOM 1385 C CA . VAL A 1 175 ? -14.893 5.327 -11.207 1.00 91.00 175 VAL A CA 1
ATOM 1386 C C . VAL A 1 175 ? -13.404 5.344 -11.559 1.00 91.00 175 VAL A C 1
ATOM 1388 O O . VAL A 1 175 ? -12.816 4.278 -11.765 1.00 91.00 175 VAL A O 1
ATOM 1391 N N . LEU A 1 176 ? -12.777 6.522 -11.563 1.00 89.44 176 LEU A N 1
ATOM 1392 C CA . LEU A 1 176 ? -11.348 6.672 -11.840 1.00 89.44 176 LEU A CA 1
ATOM 1393 C C . LEU A 1 176 ? -10.489 5.937 -10.802 1.00 89.44 176 LEU A C 1
ATOM 1395 O O . LEU A 1 176 ? -9.625 5.126 -11.159 1.00 89.44 176 LEU A O 1
ATOM 1399 N N . ILE A 1 177 ? -10.754 6.184 -9.517 1.00 90.88 177 ILE A N 1
ATOM 1400 C CA . ILE A 1 177 ? -9.999 5.602 -8.405 1.00 90.88 177 ILE A CA 1
ATOM 1401 C C . ILE A 1 177 ? -10.142 4.081 -8.407 1.00 90.88 177 ILE A C 1
ATOM 1403 O O . ILE A 1 177 ? -9.144 3.357 -8.399 1.00 90.88 177 ILE A O 1
ATOM 1407 N N . SER A 1 178 ? -11.377 3.579 -8.444 1.00 92.69 178 SER A N 1
ATOM 1408 C CA . SER A 1 178 ? -11.646 2.141 -8.382 1.00 92.69 178 SER A CA 1
ATOM 1409 C C . SER A 1 178 ? -11.104 1.396 -9.605 1.00 92.69 178 SER A C 1
ATOM 1411 O O . SER A 1 178 ? -10.544 0.307 -9.456 1.00 92.69 178 SER A O 1
ATOM 1413 N N . GLY A 1 179 ? -11.199 1.982 -10.803 1.00 93.44 179 GLY A N 1
ATOM 1414 C CA . GLY A 1 179 ? -10.639 1.414 -12.029 1.00 93.44 179 GLY A CA 1
ATOM 1415 C C . GLY A 1 179 ? -9.114 1.304 -11.981 1.00 93.44 179 GLY A C 1
ATOM 1416 O O . GLY A 1 179 ? -8.557 0.241 -12.272 1.00 93.44 179 GLY A O 1
ATOM 1417 N N . THR A 1 180 ? -8.445 2.370 -11.544 1.00 93.94 180 THR A N 1
ATOM 1418 C CA . THR A 1 180 ? -6.980 2.417 -11.448 1.00 93.94 180 THR A CA 1
ATOM 1419 C C . THR A 1 180 ? -6.458 1.463 -10.380 1.00 93.94 180 THR A C 1
ATOM 1421 O O . THR A 1 180 ? -5.570 0.654 -10.655 1.00 93.94 180 THR A O 1
ATOM 1424 N N . LEU A 1 181 ? -7.056 1.475 -9.182 1.00 94.12 181 LEU A N 1
ATOM 1425 C CA . LEU A 1 181 ? -6.675 0.566 -8.099 1.00 94.12 181 LEU A CA 1
ATOM 1426 C C . LEU A 1 181 ? -6.911 -0.898 -8.470 1.00 94.12 181 LEU A C 1
ATOM 1428 O O . LEU A 1 181 ? -6.084 -1.743 -8.137 1.00 94.12 181 LEU A O 1
ATOM 1432 N N . ARG A 1 182 ? -7.989 -1.217 -9.200 1.00 95.00 182 ARG A N 1
ATOM 1433 C CA . ARG A 1 182 ? -8.220 -2.575 -9.712 1.00 95.00 182 ARG A CA 1
ATOM 1434 C C . ARG A 1 182 ? -7.104 -3.017 -10.658 1.00 95.00 182 ARG A C 1
ATOM 1436 O O . ARG A 1 182 ? -6.654 -4.158 -10.557 1.00 95.00 182 ARG A O 1
ATOM 1443 N N . LYS A 1 183 ? -6.647 -2.139 -11.560 1.00 95.62 183 LYS A N 1
ATOM 1444 C CA . LYS A 1 183 ? -5.541 -2.436 -12.485 1.00 95.62 183 LYS A CA 1
ATOM 1445 C C . LYS A 1 183 ? -4.228 -2.649 -11.721 1.00 95.62 183 LYS A C 1
ATOM 1447 O O . LYS A 1 183 ? -3.612 -3.704 -11.863 1.00 95.62 183 LYS A O 1
ATOM 1452 N N . PHE A 1 184 ? -3.882 -1.715 -10.833 1.00 96.19 184 PHE A N 1
ATOM 1453 C CA . PHE A 1 184 ? -2.700 -1.792 -9.971 1.00 96.19 184 PHE A CA 1
ATOM 1454 C C . PHE A 1 184 ? -2.677 -3.076 -9.132 1.00 96.19 184 PHE A C 1
ATOM 1456 O O . PHE A 1 184 ? -1.685 -3.809 -9.111 1.00 96.19 184 PHE A O 1
ATOM 1463 N N . LEU A 1 185 ? -3.794 -3.387 -8.471 1.00 95.44 185 LEU A N 1
ATOM 1464 C CA . LEU A 1 185 ? -3.948 -4.590 -7.664 1.00 95.44 185 LEU A CA 1
ATOM 1465 C C . LEU A 1 185 ? -3.852 -5.857 -8.517 1.00 95.44 185 LEU A C 1
ATOM 1467 O O . LEU A 1 185 ? -3.210 -6.820 -8.107 1.00 95.44 185 LEU A O 1
ATOM 1471 N N . GLY A 1 186 ? -4.462 -5.865 -9.703 1.00 96.00 186 GLY A N 1
ATOM 1472 C CA . GLY A 1 186 ? -4.398 -6.983 -10.640 1.00 96.00 186 GLY A CA 1
ATOM 1473 C C . GLY A 1 186 ? -2.973 -7.287 -11.103 1.00 96.00 186 GLY A C 1
ATOM 1474 O O . GLY A 1 186 ? -2.580 -8.453 -11.149 1.00 96.00 186 GLY A O 1
ATOM 1475 N N . ASP A 1 187 ? -2.181 -6.259 -11.396 1.00 96.69 187 ASP A N 1
ATOM 1476 C CA . ASP A 1 187 ? -0.784 -6.420 -11.800 1.00 96.69 187 ASP A CA 1
ATOM 1477 C C . ASP A 1 187 ? 0.109 -6.827 -10.625 1.00 96.69 187 ASP A C 1
ATOM 1479 O O . ASP A 1 187 ? 0.886 -7.774 -10.747 1.00 96.69 187 ASP A O 1
ATOM 1483 N N . THR A 1 188 ? -0.072 -6.209 -9.457 1.00 96.19 188 THR A N 1
ATOM 1484 C CA . THR A 1 188 ? 0.649 -6.575 -8.226 1.00 96.19 188 THR A CA 1
ATOM 1485 C C . THR A 1 188 ? 0.360 -8.027 -7.834 1.00 96.19 188 THR A C 1
ATOM 1487 O O . THR A 1 188 ? 1.271 -8.804 -7.552 1.00 96.19 188 THR A O 1
ATOM 1490 N N . LYS A 1 189 ? -0.908 -8.445 -7.918 1.00 96.06 189 LYS A N 1
ATOM 1491 C CA . LYS A 1 189 ? -1.350 -9.831 -7.716 1.00 96.06 189 LYS A CA 1
ATOM 1492 C C . LYS A 1 189 ? -0.657 -10.793 -8.676 1.00 96.06 189 LYS A C 1
ATOM 1494 O O . LYS A 1 189 ? -0.242 -11.858 -8.238 1.00 96.06 189 LYS A O 1
ATOM 1499 N N . LYS A 1 190 ? -0.521 -10.457 -9.963 1.00 96.44 190 LYS A N 1
ATOM 1500 C CA . LYS A 1 190 ? 0.201 -11.307 -10.930 1.00 96.44 190 LYS A CA 1
ATOM 1501 C C . LYS A 1 190 ? 1.689 -11.402 -10.595 1.00 96.44 190 LYS A C 1
ATOM 1503 O O . LYS A 1 190 ? 2.235 -12.500 -10.620 1.00 96.44 190 LYS A O 1
ATOM 1508 N N . LEU A 1 191 ? 2.322 -10.273 -10.272 1.00 96.62 191 LEU A N 1
ATOM 1509 C CA . LEU A 1 191 ? 3.758 -10.195 -9.995 1.00 96.62 191 LEU A CA 1
ATOM 1510 C C . LEU A 1 191 ? 4.169 -10.890 -8.697 1.00 96.62 191 LEU A C 1
ATOM 1512 O O . LEU A 1 191 ? 5.299 -11.353 -8.619 1.00 96.62 191 LEU A O 1
ATOM 1516 N N . LEU A 1 192 ? 3.265 -10.975 -7.718 1.00 96.75 192 LEU A N 1
ATOM 1517 C CA . LEU A 1 192 ? 3.513 -11.586 -6.409 1.00 96.75 192 LEU A CA 1
ATOM 1518 C C . LEU A 1 192 ? 2.858 -12.974 -6.241 1.00 96.75 192 LEU A C 1
ATOM 1520 O O . LEU A 1 192 ? 2.612 -13.432 -5.122 1.00 96.75 192 LEU A O 1
ATOM 1524 N N . GLY A 1 193 ? 2.522 -13.649 -7.344 1.00 95.38 193 GLY A N 1
ATOM 1525 C CA . GLY A 1 193 ? 2.037 -15.038 -7.329 1.00 95.38 193 GLY A CA 1
ATOM 1526 C C . GLY A 1 193 ? 0.583 -15.242 -6.871 1.00 95.38 193 GLY A C 1
ATOM 1527 O O . GLY A 1 193 ? 0.143 -16.376 -6.649 1.00 95.38 193 GLY A O 1
ATOM 1528 N N . GLY A 1 194 ? -0.197 -14.170 -6.761 1.00 95.31 194 GLY A N 1
ATOM 1529 C CA . GLY A 1 194 ? -1.595 -14.169 -6.337 1.00 95.31 194 GLY A CA 1
ATOM 1530 C C . GLY A 1 194 ? -1.785 -13.814 -4.863 1.00 95.31 194 GLY A C 1
ATOM 1531 O O . GLY A 1 194 ? -0.833 -13.520 -4.145 1.00 95.31 194 GLY A O 1
ATOM 1532 N N . PHE A 1 195 ? -3.039 -13.857 -4.411 1.00 93.56 195 PHE A N 1
ATOM 1533 C CA . PHE A 1 195 ? -3.365 -13.705 -2.993 1.00 93.56 195 PHE A CA 1
ATOM 1534 C C . PHE A 1 195 ? -3.136 -15.025 -2.243 1.00 93.56 195 PHE A C 1
ATOM 1536 O O . PHE A 1 195 ? -3.378 -16.103 -2.802 1.00 93.56 195 PHE A O 1
ATOM 1543 N N . ALA A 1 196 ? -2.656 -14.926 -1.004 1.00 89.00 196 ALA A N 1
ATOM 1544 C CA . ALA A 1 196 ? -2.556 -16.027 -0.042 1.00 89.00 196 ALA A CA 1
ATOM 1545 C C . ALA A 1 196 ? -3.866 -16.185 0.751 1.00 89.00 196 ALA A C 1
ATOM 1547 O O . ALA A 1 196 ? -4.642 -15.204 0.836 1.00 89.00 196 ALA A O 1
#

Foldseek 3Di:
DVVVVVVVVVCVVCVVVDDDDDDDKDKDADPVLRDIGIRDPDPVVVVVVVCVVCVVPPPDDDDQWAFQAFVQVVVVCQLVVNHPPQKHFDQWWKWAAPVDRVRIDITHRHDSVDVVNVVVVVVRITTQWTWIHGNVFWIFIAGRSGDTHPIDTHPPDVPDPPPDDPVVVVVVVCCSVVVVVVVVVVSSCVVRVHTD

Radius of gyration: 21.31 Å; chains: 1; bounding box: 50×41×63 Å

pLDDT: mean 91.07, std 8.22, range [52.28, 98.44]